Protein AF-A0A3D2CFR5-F1 (afdb_monomer)

Radius of gyration: 29.68 Å; Cα contacts (8 Å, |Δi|>4): 343; chains: 1; bounding box: 83×58×65 Å

Secondary structure (DSSP, 8-state):
--HHHHHHHTT----HHHHHHHHHHHHTT---------GGG-PPTTPPPPPP------S--EE-HHHHHTT-SS-EEEEEEEEE-TTT--EEESSS-B-PPP-SEEE---S-HHHHHHHHHHHHHTTSSS-EEEEEEEEEE-TTS---TT-PPPPPPHHHHHHTT---TTS--EEEEEEEEEE-TTT--S-EEEEE-S----EE--EEEP-GGGTTTSPBTTTBS-SS--------TTTT--PPPHHHHHHHHHHHHTTT----------PPP-------------------

Solvent-accessible surface area (backbone atoms only — not comparable to full-atom values): 18755 Å² total; per-residue (Å²): 135,54,72,70,55,50,39,50,74,76,67,52,90,70,54,70,70,44,46,57,55,50,47,56,43,52,75,71,67,58,85,86,85,88,84,84,85,61,91,85,68,75,78,57,93,90,62,82,75,83,84,86,84,86,85,82,91,69,96,72,56,60,48,76,54,44,68,58,32,66,81,45,95,50,79,44,82,45,79,46,79,47,75,47,46,54,78,41,22,35,65,48,61,76,82,49,54,76,50,86,59,92,52,69,20,22,42,85,75,80,79,56,69,68,58,51,55,55,44,48,51,51,56,49,50,73,74,54,88,68,37,38,30,32,76,47,32,25,40,62,45,41,85,91,64,75,68,68,83,72,68,68,74,86,74,81,51,70,68,59,34,46,74,75,72,42,82,52,82,87,64,60,48,29,15,40,22,33,36,42,34,42,34,36,52,84,46,41,79,61,56,50,37,52,43,68,66,60,39,70,61,78,48,63,69,41,74,38,79,59,48,60,81,40,28,84,79,34,28,37,62,99,72,44,63,56,94,76,42,50,75,70,85,77,78,60,94,52,76,87,57,73,62,66,50,74,63,60,44,49,56,50,37,58,64,38,49,80,69,76,51,85,80,73,96,70,72,72,81,91,73,84,87,81,85,82,89,83,84,88,86,88,82,90,83,89,81,91,77,90,79,133

Sequence (292 aa):
LGLLDWLADEGYDVPVNTANVLQQYIDAGNYFLAARVYPDAELADGDSLSPLQFSYDSDVFGLPIRLGTTSSVGEQDLIVYVVNSNEEGAVGISNYPELEVESECMWDGEGEFGEFYAGQFANAYGREAGAIWTTEYTWKNEPQAIKCDPCTGPPPDTQQLTNVGYDDGNTGFFHVTRLHLRYTPEEAVQDLVFYHSRQAPQRQQRYIEYKPELEDRYPLCGLGWSAEPATCDYDDPYEDTECLTRDDWLDRCDAEAEAAASCGGGCASAQRRSAPIWLGLGLLFLGLRRRR

Nearest PDB structures (foldseek):
  6liu-assembly3_F  TM=1.935E-01  e=5.540E+00  Papaver somniferum

Structure (mmCIF, N/CA/C/O backbone):
data_AF-A0A3D2CFR5-F1
#
_entry.id   AF-A0A3D2CFR5-F1
#
loop_
_atom_site.group_PDB
_atom_site.id
_atom_site.type_symbol
_atom_site.label_atom_id
_atom_site.label_alt_id
_atom_site.label_comp_id
_atom_site.label_asym_id
_atom_site.label_entity_id
_atom_site.label_seq_id
_atom_site.pdbx_PDB_ins_code
_atom_site.Cartn_x
_atom_site.Cartn_y
_atom_site.Cartn_z
_atom_site.occupancy
_atom_site.B_iso_or_equiv
_atom_site.auth_seq_id
_atom_site.auth_comp_id
_atom_site.auth_asym_id
_atom_site.auth_atom_id
_atom_site.pdbx_PDB_model_num
ATOM 1 N N . LEU A 1 1 ? -24.566 -0.219 29.743 1.00 58.75 1 LEU A N 1
ATOM 2 C CA . LEU A 1 1 ? -24.923 0.101 28.351 1.00 58.75 1 LEU A CA 1
ATOM 3 C C . LEU A 1 1 ? -23.795 -0.445 27.501 1.00 58.75 1 LEU A C 1
ATOM 5 O O . LEU A 1 1 ? -22.671 0.022 27.666 1.00 58.75 1 LEU A O 1
ATOM 9 N N . GLY A 1 2 ? -24.051 -1.530 26.771 1.00 88.19 2 GLY A N 1
ATOM 10 C CA . GLY A 1 2 ? -23.082 -2.098 25.832 1.00 88.19 2 GLY A CA 1
ATOM 11 C C . GLY A 1 2 ? -23.108 -1.351 24.496 1.00 88.19 2 GLY A C 1
ATOM 12 O O . GLY A 1 2 ? -24.053 -0.614 24.224 1.00 88.19 2 GLY A O 1
ATOM 13 N N . LEU A 1 3 ? -22.089 -1.548 23.653 1.00 90.25 3 LEU A N 1
ATOM 14 C CA . LEU A 1 3 ? -22.029 -0.938 22.317 1.00 90.25 3 LEU A CA 1
ATOM 15 C C . LEU A 1 3 ? -23.250 -1.301 21.456 1.00 90.25 3 LEU A C 1
ATOM 17 O O . LEU A 1 3 ? -23.792 -0.434 20.787 1.00 90.25 3 LEU A O 1
ATOM 21 N N . LEU A 1 4 ? -23.698 -2.560 21.499 1.00 90.44 4 LEU A N 1
ATOM 22 C CA . LEU A 1 4 ? -24.865 -3.020 20.737 1.00 90.44 4 LEU A CA 1
ATOM 23 C C . LEU A 1 4 ? -26.165 -2.332 21.177 1.00 90.44 4 LEU A C 1
ATOM 25 O O . LEU A 1 4 ? -26.967 -1.967 20.321 1.00 90.44 4 LEU A O 1
ATOM 29 N N . ASP A 1 5 ? -26.345 -2.104 22.483 1.00 91.75 5 ASP A N 1
ATOM 30 C CA . ASP A 1 5 ? -27.496 -1.349 22.998 1.00 91.75 5 ASP A CA 1
ATOM 31 C C . ASP A 1 5 ? -27.454 0.093 22.480 1.00 91.75 5 ASP A C 1
ATOM 33 O O . ASP A 1 5 ? -28.449 0.606 21.981 1.00 91.75 5 ASP A O 1
ATOM 37 N N . TRP A 1 6 ? -26.276 0.727 22.542 1.00 93.25 6 TRP A N 1
ATOM 38 C CA . TRP A 1 6 ? -26.087 2.092 22.054 1.00 93.25 6 TRP A CA 1
ATOM 39 C C . TRP A 1 6 ? -26.337 2.207 20.544 1.00 93.25 6 TRP A C 1
ATOM 41 O O . TRP A 1 6 ? -27.015 3.130 20.109 1.00 93.25 6 TRP A O 1
ATOM 51 N N . LEU A 1 7 ? -25.852 1.254 19.740 1.00 91.56 7 LEU A N 1
ATOM 52 C CA . LEU A 1 7 ? -26.111 1.224 18.298 1.00 91.56 7 LEU A CA 1
ATOM 53 C C . LEU A 1 7 ? -27.613 1.118 17.997 1.00 91.56 7 LEU A C 1
ATOM 55 O O . LEU A 1 7 ? -28.109 1.825 17.121 1.00 91.56 7 LEU A O 1
ATOM 59 N N . ALA A 1 8 ? -28.342 0.284 18.744 1.00 90.69 8 ALA A N 1
ATOM 60 C CA . ALA A 1 8 ? -29.790 0.164 18.604 1.00 90.69 8 ALA A CA 1
ATOM 61 C C . ALA A 1 8 ? -30.519 1.458 19.011 1.00 90.69 8 ALA A C 1
ATOM 63 O O . ALA A 1 8 ? -31.413 1.904 18.289 1.00 90.69 8 ALA A O 1
ATOM 64 N N . ASP A 1 9 ? -30.111 2.088 20.117 1.00 92.69 9 ASP A N 1
ATOM 65 C CA . ASP A 1 9 ? -30.675 3.357 20.598 1.00 92.69 9 ASP A CA 1
ATOM 66 C C . ASP A 1 9 ? -30.450 4.511 19.599 1.00 92.69 9 ASP A C 1
ATOM 68 O O . ASP A 1 9 ? -31.325 5.359 19.418 1.00 92.69 9 ASP A O 1
ATOM 72 N N . GLU A 1 10 ? -29.312 4.522 18.897 1.00 91.12 10 GLU A N 1
ATOM 73 C CA . GLU A 1 10 ? -28.984 5.500 17.844 1.00 91.12 10 GLU A CA 1
ATOM 74 C C . GLU A 1 10 ? -29.628 5.183 16.476 1.00 91.12 10 GLU A C 1
ATOM 76 O O . GLU A 1 10 ? -29.522 5.969 15.523 1.00 91.12 10 GLU A O 1
ATOM 81 N N . GLY A 1 11 ? -30.336 4.053 16.379 1.00 88.75 11 GLY A N 1
ATOM 82 C CA . GLY A 1 11 ? -31.082 3.631 15.196 1.00 88.75 11 GLY A CA 1
ATOM 83 C C . GLY A 1 11 ? -30.234 2.981 14.102 1.00 88.75 11 GLY A C 1
ATOM 84 O O . GLY A 1 11 ? -30.641 3.003 12.940 1.00 88.75 11 GLY A O 1
ATOM 85 N N . TYR A 1 12 ? -29.067 2.427 14.441 1.00 88.25 12 TYR A N 1
ATOM 86 C CA . TYR A 1 12 ? -28.286 1.614 13.509 1.00 88.25 12 TYR A CA 1
ATOM 87 C C . TYR A 1 12 ? -28.917 0.229 13.347 1.00 88.25 12 TYR A C 1
ATOM 89 O O . TYR A 1 12 ? -29.275 -0.424 14.328 1.00 88.25 12 TYR A O 1
ATOM 97 N N . ASP A 1 13 ? -29.006 -0.236 12.101 1.00 85.19 13 ASP A N 1
ATOM 98 C CA . ASP A 1 13 ? -29.366 -1.620 11.808 1.00 85.19 13 ASP A CA 1
ATOM 99 C C . ASP A 1 13 ? -28.117 -2.501 11.909 1.00 85.19 13 ASP A C 1
ATOM 101 O O . ASP A 1 13 ? -27.146 -2.313 11.174 1.00 85.19 13 ASP A O 1
ATOM 105 N N . VAL A 1 14 ? -28.126 -3.439 12.855 1.00 87.69 14 VAL A N 1
ATOM 106 C CA . VAL A 1 14 ? -27.011 -4.357 13.109 1.00 87.69 14 VAL A CA 1
ATOM 107 C C . VAL A 1 14 ? -27.538 -5.787 12.999 1.00 87.69 14 VAL A C 1
ATOM 109 O O . VAL A 1 14 ? -28.063 -6.330 13.978 1.00 87.69 14 VAL A O 1
ATOM 112 N N . PRO A 1 15 ? -27.409 -6.427 11.823 1.00 88.56 15 PRO A N 1
ATOM 113 C CA . PRO A 1 15 ? -27.811 -7.814 11.636 1.00 88.56 15 PRO A CA 1
ATOM 114 C C . PRO A 1 15 ? -27.139 -8.746 12.649 1.00 88.56 15 PRO A C 1
ATOM 116 O O . PRO A 1 15 ? -26.011 -8.511 13.083 1.00 88.56 15 PRO A O 1
ATOM 119 N N . VAL A 1 16 ? -27.792 -9.865 12.980 1.00 88.12 16 VAL A N 1
ATOM 120 C CA . VAL A 1 16 ? -27.288 -10.831 13.980 1.00 88.12 16 VAL A CA 1
ATOM 121 C C . VAL A 1 16 ? -25.862 -11.303 13.669 1.00 88.12 16 VAL A C 1
ATOM 123 O O . VAL A 1 16 ? -25.041 -11.424 14.576 1.00 88.12 16 VAL A O 1
ATOM 126 N N . ASN A 1 17 ? -25.540 -11.530 12.392 1.00 84.94 17 ASN A N 1
ATOM 127 C CA . ASN A 1 17 ? -24.189 -11.921 11.984 1.00 84.94 17 ASN A CA 1
ATOM 128 C C . ASN A 1 17 ? -23.158 -10.822 12.289 1.00 84.94 17 ASN A C 1
ATOM 130 O O . ASN A 1 17 ? -22.106 -11.123 12.851 1.00 84.94 17 ASN A O 1
ATOM 134 N N . THR A 1 18 ? -23.482 -9.559 12.002 1.00 89.00 18 THR A N 1
ATOM 135 C CA . THR A 1 18 ? -22.647 -8.401 12.344 1.00 89.00 18 THR A CA 1
ATOM 136 C C . THR A 1 18 ? -22.482 -8.266 13.852 1.00 89.00 18 THR A C 1
ATOM 138 O O . THR A 1 18 ? -21.363 -8.087 14.322 1.00 89.00 18 THR A O 1
ATOM 141 N N . ALA A 1 19 ? -23.559 -8.431 14.627 1.00 90.56 19 ALA A N 1
ATOM 142 C CA . ALA A 1 19 ? -23.504 -8.373 16.086 1.00 90.56 19 ALA A CA 1
ATOM 143 C C . ALA A 1 19 ? -22.571 -9.447 16.675 1.00 90.56 19 ALA A C 1
ATOM 145 O O . ALA A 1 19 ? -21.786 -9.150 17.573 1.00 90.56 19 ALA A O 1
ATOM 146 N N . ASN A 1 20 ? -22.595 -10.670 16.133 1.00 89.50 20 ASN A N 1
ATOM 147 C CA . ASN A 1 20 ? -21.710 -11.757 16.564 1.00 89.50 20 ASN A CA 1
ATOM 148 C C . ASN A 1 20 ? -20.232 -11.463 16.273 1.00 89.50 20 ASN A C 1
ATOM 150 O O . ASN A 1 20 ? -19.373 -11.762 17.101 1.00 89.50 20 ASN A O 1
ATOM 154 N N . VAL A 1 21 ? -19.929 -10.899 15.099 1.00 89.88 21 VAL A N 1
ATOM 155 C CA . VAL A 1 21 ? -18.563 -10.487 14.745 1.00 89.88 21 VAL A CA 1
ATOM 156 C C . VAL A 1 21 ? -18.124 -9.328 15.637 1.00 89.88 21 VAL A C 1
ATOM 158 O O . VAL A 1 21 ? -17.063 -9.403 16.248 1.00 89.88 21 VAL A O 1
ATOM 161 N N . LEU A 1 22 ? -18.966 -8.304 15.800 1.00 91.56 22 LEU A N 1
ATOM 162 C CA . LEU A 1 22 ? -18.694 -7.142 16.645 1.00 91.56 22 LEU A CA 1
ATOM 163 C C . LEU A 1 22 ? -18.425 -7.540 18.102 1.00 91.56 22 LEU A C 1
ATOM 165 O O . LEU A 1 22 ? -17.492 -7.022 18.713 1.00 91.56 22 LEU A O 1
ATOM 169 N N . GLN A 1 23 ? -19.184 -8.500 18.642 1.00 91.12 23 GLN A N 1
ATOM 170 C CA . GLN A 1 23 ? -18.986 -8.999 20.002 1.00 91.12 23 GLN A CA 1
ATOM 171 C C . GLN A 1 23 ? -17.581 -9.582 20.208 1.00 91.12 23 GLN A C 1
ATOM 173 O O . GLN A 1 23 ? -16.988 -9.341 21.253 1.00 91.12 23 GLN A O 1
ATOM 178 N N . GLN A 1 24 ? -16.997 -10.255 19.207 1.00 91.31 24 GLN A N 1
ATOM 179 C CA . GLN A 1 24 ? -15.620 -10.769 19.298 1.00 91.31 24 GLN A CA 1
ATOM 180 C C . GLN A 1 24 ? -14.602 -9.635 19.483 1.00 91.31 24 GLN A C 1
ATOM 182 O O . GLN A 1 24 ? -13.671 -9.764 20.275 1.00 91.31 24 GLN A O 1
ATOM 187 N N . TYR A 1 25 ? -14.793 -8.508 18.791 1.00 92.25 25 TYR A N 1
ATOM 188 C CA . TYR A 1 25 ? -13.930 -7.335 18.940 1.00 92.25 25 TYR A CA 1
ATOM 189 C C . TYR A 1 25 ? -14.132 -6.636 20.287 1.00 92.25 25 TYR A C 1
ATOM 191 O O . TYR A 1 25 ? -13.147 -6.214 20.896 1.00 92.25 25 TYR A O 1
ATOM 199 N N . ILE A 1 26 ? -15.378 -6.544 20.770 1.00 92.12 26 ILE A N 1
ATOM 200 C CA . ILE A 1 26 ? -15.697 -6.008 22.104 1.00 92.12 26 ILE A CA 1
ATOM 201 C C . ILE A 1 26 ? -15.015 -6.853 23.186 1.00 92.12 26 ILE A C 1
ATOM 203 O O . ILE A 1 26 ? -14.356 -6.302 24.066 1.00 92.12 26 ILE A O 1
ATOM 207 N N . ASP A 1 27 ? -15.122 -8.180 23.099 1.00 92.12 27 ASP A N 1
ATOM 208 C CA . ASP A 1 27 ? -14.519 -9.113 24.058 1.00 92.12 27 ASP A CA 1
ATOM 209 C C . ASP A 1 27 ? -12.984 -9.058 24.026 1.00 92.12 27 ASP A C 1
ATOM 211 O O . ASP A 1 27 ? -12.330 -9.225 25.056 1.00 92.12 27 ASP A O 1
ATOM 215 N N . ALA A 1 28 ? -12.405 -8.766 22.857 1.00 89.75 28 ALA A N 1
ATOM 216 C CA . ALA A 1 28 ? -10.978 -8.506 22.686 1.00 89.75 28 ALA A CA 1
ATOM 217 C C . ALA A 1 28 ? -10.537 -7.105 23.166 1.00 89.75 28 ALA A C 1
ATOM 219 O O . ALA A 1 28 ? -9.352 -6.786 23.099 1.00 89.75 28 ALA A O 1
ATOM 220 N N . GLY A 1 29 ? -11.460 -6.274 23.667 1.00 88.94 29 GLY A N 1
ATOM 221 C CA . GLY A 1 29 ? -11.162 -4.958 24.237 1.00 88.94 29 GLY A CA 1
ATOM 222 C C . GLY A 1 29 ? -10.941 -3.849 23.208 1.00 88.94 29 GLY A C 1
ATOM 223 O O . GLY A 1 29 ? -10.311 -2.844 23.533 1.00 88.94 29 GLY A O 1
ATOM 224 N N . ASN A 1 30 ? -11.434 -4.013 21.977 1.00 89.25 30 ASN A N 1
ATOM 225 C CA . ASN A 1 30 ? -11.311 -2.987 20.943 1.00 89.25 30 ASN A CA 1
ATOM 226 C C . ASN A 1 30 ? -12.182 -1.762 21.249 1.00 89.25 30 ASN A C 1
ATOM 228 O O . ASN A 1 30 ? -13.251 -1.856 21.859 1.00 89.25 30 ASN A O 1
ATOM 232 N N . TYR A 1 31 ? -11.729 -0.613 20.755 1.00 87.75 31 TYR A N 1
ATOM 233 C CA . TYR A 1 31 ? -12.473 0.640 20.779 1.00 87.75 31 TYR A CA 1
ATOM 234 C C . TYR A 1 31 ? -13.142 0.877 19.427 1.00 87.75 31 TYR A C 1
ATOM 236 O O . TYR A 1 31 ? -12.631 0.463 18.388 1.00 87.75 31 TYR A O 1
ATOM 244 N N . PHE A 1 32 ? -14.283 1.562 19.442 1.00 88.44 32 PHE A N 1
ATOM 245 C CA . PHE A 1 32 ? -15.094 1.782 18.251 1.00 88.44 32 PHE A CA 1
ATOM 246 C C . PHE A 1 32 ? -15.374 3.266 18.062 1.00 88.44 32 PHE A C 1
ATOM 248 O O . PHE A 1 32 ? -15.697 3.977 19.015 1.00 88.44 32 PHE A O 1
ATOM 255 N N . LEU A 1 33 ? -15.287 3.704 16.810 1.00 87.75 33 LEU A N 1
ATOM 256 C CA . LEU A 1 33 ? -15.738 5.006 16.349 1.00 87.75 33 LEU A CA 1
ATOM 257 C C . LEU A 1 33 ? -16.893 4.775 15.375 1.00 87.75 33 LEU A C 1
ATOM 259 O O . LEU A 1 33 ? -16.736 4.055 14.392 1.00 87.75 33 LEU A O 1
ATOM 263 N N . ALA A 1 34 ? -18.042 5.389 15.641 1.00 86.56 34 ALA A N 1
ATOM 264 C CA . ALA A 1 34 ? -19.177 5.373 14.729 1.00 86.56 34 ALA A CA 1
ATOM 265 C C . ALA A 1 34 ? -19.266 6.718 14.003 1.00 86.56 34 ALA A C 1
ATOM 267 O O . ALA A 1 34 ? -19.357 7.770 14.638 1.00 86.56 34 ALA A O 1
ATOM 268 N N . ALA A 1 35 ? -19.251 6.675 12.672 1.00 85.19 35 ALA A N 1
ATOM 269 C CA . ALA A 1 35 ? -19.493 7.824 11.811 1.00 85.19 35 ALA A CA 1
ATOM 270 C C . ALA A 1 35 ? -20.845 7.646 11.109 1.00 85.19 35 ALA A C 1
ATOM 272 O O . ALA A 1 35 ? -21.135 6.576 10.576 1.00 85.19 35 ALA A O 1
ATOM 273 N N . ARG A 1 36 ? -21.674 8.696 11.110 1.00 84.06 36 ARG A N 1
ATOM 274 C CA . ARG A 1 36 ? -23.001 8.689 10.486 1.00 84.06 36 ARG A CA 1
ATOM 275 C C . ARG A 1 36 ? -22.999 9.556 9.238 1.00 84.06 36 ARG A C 1
ATOM 277 O O . ARG A 1 36 ? -22.647 10.731 9.305 1.00 84.06 36 ARG A O 1
ATOM 284 N N . VAL A 1 37 ? -23.462 8.986 8.133 1.00 82.31 37 VAL A N 1
ATOM 285 C CA . VAL A 1 37 ? -23.812 9.741 6.929 1.00 82.31 37 VAL A CA 1
ATOM 286 C C . VAL A 1 37 ? -25.256 10.208 7.071 1.00 82.31 37 VAL A C 1
ATOM 288 O O . VAL A 1 37 ? -26.151 9.406 7.350 1.00 82.31 37 VAL A O 1
ATOM 291 N N . TYR A 1 38 ? -25.485 11.511 6.935 1.00 82.94 38 TYR A N 1
ATOM 292 C CA . TYR A 1 38 ? -26.830 12.062 7.032 1.00 82.94 38 TYR A CA 1
ATOM 293 C C . TYR A 1 38 ? -27.573 11.937 5.689 1.00 82.94 38 TYR A C 1
ATOM 295 O O . TYR A 1 38 ? -26.949 12.080 4.638 1.00 82.94 38 TYR A O 1
ATOM 303 N N . PRO A 1 39 ? -28.896 11.672 5.687 1.00 79.31 39 PRO A N 1
ATOM 304 C CA . PRO A 1 39 ? -29.668 11.493 4.450 1.00 79.31 39 PRO A CA 1
ATOM 305 C C . PRO A 1 39 ? -29.705 12.715 3.520 1.00 79.31 39 PRO A C 1
ATOM 307 O O . PRO A 1 39 ? -30.008 12.578 2.341 1.00 79.31 39 PRO A O 1
ATOM 310 N N . ASP A 1 40 ? -29.432 13.906 4.045 1.00 87.56 40 ASP A N 1
ATOM 311 C CA . ASP A 1 40 ? -29.355 15.172 3.312 1.00 87.56 40 ASP A CA 1
ATOM 312 C C . ASP A 1 40 ? -27.977 15.425 2.678 1.00 87.56 40 ASP A C 1
ATOM 314 O O . ASP A 1 40 ? -27.772 16.471 2.072 1.00 87.56 40 ASP A O 1
ATOM 318 N N . ALA A 1 41 ? -27.044 14.469 2.768 1.00 81.88 41 ALA A N 1
ATOM 319 C CA . ALA A 1 41 ? -25.735 14.546 2.119 1.00 81.88 41 ALA A CA 1
ATOM 320 C C . ALA A 1 41 ? -25.783 14.400 0.581 1.00 81.88 41 ALA A C 1
ATOM 322 O O . ALA A 1 41 ? -24.735 14.474 -0.049 1.00 81.88 41 ALA A O 1
ATOM 323 N N . GLU A 1 42 ? -26.971 14.184 -0.008 1.00 84.56 42 GLU A N 1
ATOM 324 C CA . GLU A 1 42 ? -27.219 14.081 -1.462 1.00 84.56 42 GLU A CA 1
ATOM 325 C C . GLU A 1 42 ? -26.263 13.130 -2.212 1.00 84.56 42 GLU A C 1
ATOM 327 O O . GLU A 1 42 ? -25.955 13.350 -3.379 1.00 84.56 42 GLU A O 1
ATOM 332 N N . LEU A 1 43 ? -25.816 12.054 -1.554 1.00 83.75 43 LEU A N 1
ATOM 333 C CA . LEU A 1 43 ? -24.895 11.082 -2.146 1.00 83.75 43 LEU A CA 1
ATOM 334 C C . LEU A 1 43 ? -25.603 10.198 -3.181 1.00 83.75 43 LEU A C 1
ATOM 336 O O . LEU A 1 43 ? -26.629 9.573 -2.891 1.00 83.75 43 LEU A O 1
ATOM 340 N N . ALA A 1 44 ? -25.019 10.115 -4.368 1.00 82.94 44 ALA A N 1
ATOM 341 C CA . ALA A 1 44 ? -25.355 9.176 -5.423 1.00 82.94 44 ALA A CA 1
ATOM 342 C C . ALA A 1 44 ? -24.417 7.958 -5.412 1.00 82.94 44 ALA A C 1
ATOM 344 O O . ALA A 1 44 ? -23.376 7.931 -4.756 1.00 82.94 44 ALA A O 1
ATOM 345 N N . ASP A 1 45 ? -24.803 6.926 -6.159 1.00 79.31 45 ASP A N 1
ATOM 346 C CA . ASP A 1 45 ? -23.945 5.763 -6.366 1.00 79.31 45 ASP A CA 1
ATOM 347 C C . ASP A 1 45 ? -22.670 6.170 -7.122 1.00 79.31 45 ASP A C 1
ATOM 349 O O . ASP A 1 45 ? -22.738 6.865 -8.139 1.00 79.31 45 ASP A O 1
ATOM 353 N N . GLY A 1 46 ? -21.514 5.758 -6.603 1.00 79.56 46 GLY A N 1
ATOM 354 C CA . GLY A 1 46 ? -20.197 6.178 -7.092 1.00 79.56 46 GLY A CA 1
ATOM 355 C C . GLY A 1 46 ? -19.643 7.470 -6.478 1.00 79.56 46 GLY A C 1
ATOM 356 O O . GLY A 1 46 ? -18.498 7.817 -6.773 1.00 79.56 46 GLY A O 1
ATOM 357 N N . ASP A 1 47 ? -20.390 8.161 -5.610 1.00 84.19 47 ASP A N 1
ATOM 358 C CA . ASP A 1 47 ? -19.858 9.324 -4.898 1.00 84.19 47 ASP A CA 1
ATOM 359 C C . ASP A 1 47 ? -18.818 8.923 -3.844 1.00 84.19 47 ASP A C 1
ATOM 361 O O . ASP A 1 47 ? -18.964 7.948 -3.103 1.00 84.19 47 ASP A O 1
ATOM 365 N N . SER A 1 48 ? -17.765 9.732 -3.736 1.00 83.75 48 SER A N 1
ATOM 366 C CA . SER A 1 48 ? -16.729 9.567 -2.718 1.00 83.75 48 SER A CA 1
ATOM 367 C C . SER A 1 48 ? -17.150 10.191 -1.391 1.00 83.75 48 SER A C 1
ATOM 369 O O . SER A 1 48 ? -17.592 11.339 -1.335 1.00 83.75 48 SER A O 1
ATOM 371 N N . LEU A 1 49 ? -16.921 9.468 -0.296 1.00 84.94 49 LEU A N 1
ATOM 372 C CA . LEU A 1 49 ? -17.056 10.010 1.053 1.00 84.94 49 LEU A CA 1
ATOM 373 C C . LEU A 1 49 ? -15.818 10.819 1.450 1.00 84.94 49 LEU A C 1
ATOM 375 O O . LEU A 1 49 ? -14.696 10.531 1.026 1.00 84.94 49 LEU A O 1
ATOM 379 N N . SER A 1 50 ? -16.018 11.803 2.328 1.00 84.25 50 SER A N 1
ATOM 380 C CA . SER A 1 50 ? -14.908 12.488 2.990 1.00 84.25 50 SER A CA 1
ATOM 381 C C . SER A 1 50 ? -14.026 11.471 3.728 1.00 84.25 50 SER A C 1
ATOM 383 O O . SER A 1 50 ? -14.560 10.668 4.500 1.00 84.25 50 SER A O 1
ATOM 385 N N . PRO A 1 51 ? -12.693 11.509 3.551 1.00 85.56 51 PRO A N 1
ATOM 386 C CA . PRO A 1 51 ? -11.789 10.626 4.274 1.00 85.56 51 PRO A CA 1
ATOM 387 C C . PRO A 1 51 ? -11.923 10.804 5.788 1.00 85.56 51 PRO A C 1
ATOM 389 O O . PRO A 1 51 ? -11.920 11.926 6.297 1.00 85.56 51 PRO A O 1
ATOM 392 N N . LEU A 1 52 ? -12.018 9.691 6.513 1.00 88.19 52 LEU A N 1
ATOM 393 C CA . LEU A 1 52 ? -11.960 9.691 7.970 1.00 88.19 52 LEU A CA 1
ATOM 394 C C . LEU A 1 52 ? -10.500 9.601 8.408 1.00 88.19 52 LEU A C 1
ATOM 396 O O . LEU A 1 52 ? -9.780 8.696 7.993 1.00 88.19 52 LEU A O 1
ATOM 400 N N . GLN A 1 53 ? -10.081 10.523 9.271 1.00 87.50 53 GLN A N 1
ATOM 401 C CA . GLN A 1 53 ? -8.741 10.539 9.844 1.00 87.50 53 GLN A CA 1
ATOM 402 C C . GLN A 1 53 ? -8.832 10.448 11.363 1.00 87.50 53 GLN A C 1
ATOM 404 O O . GLN A 1 53 ? -9.560 11.206 12.004 1.00 87.50 53 GLN A O 1
ATOM 409 N N . PHE A 1 54 ? -8.084 9.516 11.939 1.00 88.31 54 PHE A N 1
ATOM 410 C CA . PHE A 1 54 ? -7.992 9.312 13.378 1.00 88.31 54 PHE A CA 1
ATOM 411 C C . PHE A 1 54 ? -6.582 8.845 13.739 1.00 88.31 54 PHE A C 1
ATOM 413 O O . PHE A 1 54 ? -5.890 8.240 12.924 1.00 88.31 54 PHE A O 1
ATOM 420 N N . SER A 1 55 ? -6.161 9.140 14.966 1.00 88.31 55 SER A N 1
ATOM 421 C CA . SER A 1 55 ? -4.893 8.694 15.536 1.00 88.31 55 SER A CA 1
ATOM 422 C C . SER A 1 55 ? -5.144 8.007 16.872 1.00 88.31 55 SER A C 1
ATOM 424 O O . SER A 1 55 ? -6.058 8.372 17.616 1.00 88.31 55 SER A O 1
ATOM 426 N N . TYR A 1 56 ? -4.360 6.974 17.152 1.00 87.56 56 TYR A N 1
ATOM 427 C CA . TYR A 1 56 ? -4.440 6.195 18.379 1.00 87.56 56 TYR A CA 1
ATOM 428 C C . TYR A 1 56 ? -3.102 5.502 18.631 1.00 87.56 56 TYR A C 1
ATOM 430 O O . TYR A 1 56 ? -2.369 5.203 17.689 1.00 87.56 56 TYR A O 1
ATOM 438 N N . ASP A 1 57 ? -2.813 5.227 19.899 1.00 87.69 57 ASP A N 1
ATOM 439 C CA . ASP A 1 57 ? -1.645 4.450 20.302 1.00 87.69 57 ASP A CA 1
ATOM 440 C C . ASP A 1 57 ? -2.031 2.968 20.392 1.00 87.69 57 ASP A C 1
ATOM 442 O O . ASP A 1 57 ? -3.018 2.614 21.044 1.00 87.69 57 ASP A O 1
ATOM 446 N N . SER A 1 58 ? -1.274 2.093 19.728 1.00 87.69 58 SER A N 1
ATOM 447 C CA . SER A 1 58 ? -1.520 0.649 19.708 1.00 87.69 58 SER A CA 1
ATOM 448 C C . SER A 1 58 ? -0.223 -0.129 19.512 1.00 87.69 58 SER A C 1
ATOM 450 O O . SER A 1 58 ? 0.578 0.202 18.642 1.00 87.69 58 SER A O 1
ATOM 452 N N . ASP A 1 59 ? -0.062 -1.213 20.272 1.00 87.00 59 ASP A N 1
ATOM 453 C CA . ASP A 1 59 ? 0.999 -2.205 20.048 1.00 87.00 59 ASP A CA 1
ATOM 454 C C . ASP A 1 59 ? 0.654 -3.173 18.895 1.00 87.00 59 ASP A C 1
ATOM 456 O O . ASP A 1 59 ? 1.506 -3.925 18.418 1.00 87.00 59 ASP A O 1
ATOM 460 N N . VAL A 1 60 ? -0.608 -3.182 18.449 1.00 87.88 60 VAL A N 1
ATOM 461 C CA . VAL A 1 60 ? -1.085 -3.980 17.315 1.00 87.88 60 VAL A CA 1
ATOM 462 C C . VAL A 1 60 ? -0.917 -3.176 16.033 1.00 87.88 60 VAL A C 1
ATOM 464 O O . VAL A 1 60 ? -1.559 -2.139 15.863 1.00 87.88 60 VAL A O 1
ATOM 467 N N . PHE A 1 61 ? -0.106 -3.698 15.115 1.00 92.94 61 PHE A N 1
ATOM 468 C CA . PHE A 1 61 ? 0.058 -3.153 13.772 1.00 92.94 61 PHE A CA 1
ATOM 469 C C . PHE A 1 61 ? -0.753 -3.990 12.774 1.00 92.94 61 PHE A C 1
ATOM 471 O O . PHE A 1 61 ? -0.288 -5.006 12.259 1.00 92.94 61 PHE A O 1
ATOM 478 N N . GLY A 1 62 ? -2.009 -3.603 12.551 1.00 93.38 62 GLY A N 1
ATOM 479 C CA . GLY A 1 62 ? -2.953 -4.384 11.753 1.00 93.38 62 GLY A CA 1
ATOM 480 C C . GLY A 1 62 ? -4.205 -3.607 11.362 1.00 93.38 62 GLY A C 1
ATOM 481 O O . GLY A 1 62 ? -4.388 -2.464 11.778 1.00 93.38 62 GLY A O 1
ATOM 482 N N . LEU A 1 63 ? -5.069 -4.232 10.559 1.00 92.88 63 LEU A N 1
ATOM 483 C CA . LEU A 1 63 ? -6.321 -3.630 10.095 1.00 92.88 63 LEU A CA 1
ATOM 484 C C . LEU A 1 63 ? -7.499 -4.613 10.235 1.00 92.88 63 LEU A C 1
ATOM 486 O O . LEU A 1 63 ? -7.420 -5.722 9.692 1.00 92.88 63 LEU A O 1
ATOM 490 N N . PRO A 1 64 ? -8.599 -4.219 10.912 1.00 90.81 64 PRO A N 1
ATOM 491 C CA . PRO A 1 64 ? -9.724 -5.103 11.195 1.00 90.81 64 PRO A CA 1
ATOM 492 C C . PRO A 1 64 ? -10.682 -5.254 9.999 1.00 90.81 64 PRO A C 1
ATOM 494 O O . PRO A 1 64 ? -11.775 -4.687 9.975 1.00 90.81 64 PRO A O 1
ATOM 497 N N . ILE A 1 65 ? -10.270 -6.003 8.975 1.00 92.00 65 ILE A N 1
ATOM 498 C CA . ILE A 1 65 ? -11.036 -6.157 7.728 1.00 92.00 65 ILE A CA 1
ATOM 499 C C . ILE A 1 65 ? -12.295 -7.021 7.877 1.00 92.00 65 ILE A C 1
ATOM 501 O O . ILE A 1 65 ? -13.256 -6.819 7.133 1.00 92.00 65 ILE A O 1
ATOM 505 N N . ARG A 1 66 ? -12.350 -7.952 8.845 1.00 91.44 66 ARG A N 1
ATOM 506 C CA . ARG A 1 66 ? -13.496 -8.881 8.962 1.00 91.44 66 ARG A CA 1
ATOM 507 C C . ARG A 1 66 ? -14.785 -8.164 9.333 1.00 91.44 66 ARG A C 1
ATOM 509 O O . ARG A 1 66 ? -15.870 -8.616 8.988 1.00 91.44 66 ARG A O 1
ATOM 516 N N . LEU A 1 67 ? -14.691 -7.056 10.065 1.00 87.88 67 LEU A N 1
ATOM 517 C CA . LEU A 1 67 ? -15.879 -6.286 10.410 1.00 87.88 67 LEU A CA 1
ATOM 518 C C . LEU A 1 67 ? -16.511 -5.669 9.152 1.00 87.88 67 LEU A C 1
ATOM 520 O O . LEU A 1 67 ? -17.733 -5.684 9.009 1.00 87.88 67 LEU A O 1
ATOM 524 N N . GLY A 1 68 ? -15.679 -5.208 8.212 1.00 84.00 68 GLY A N 1
ATOM 525 C CA . GLY A 1 68 ? -16.121 -4.651 6.933 1.00 84.00 68 GLY A CA 1
ATOM 526 C C . GLY A 1 68 ? -16.843 -5.668 6.046 1.00 84.00 68 GLY A C 1
ATOM 527 O O . GLY A 1 68 ? -17.805 -5.315 5.366 1.00 84.00 68 GLY A O 1
ATOM 528 N N . THR A 1 69 ? -16.469 -6.951 6.113 1.00 87.75 69 THR A N 1
ATOM 529 C CA . THR A 1 69 ? -17.122 -7.997 5.305 1.00 87.75 69 THR A CA 1
ATOM 530 C C . THR A 1 69 ? -18.549 -8.307 5.727 1.00 87.75 69 THR A C 1
ATOM 532 O O . THR A 1 69 ? -19.303 -8.866 4.941 1.00 87.75 69 THR A O 1
ATOM 535 N N . THR A 1 70 ? -18.971 -7.888 6.921 1.00 85.69 70 THR A N 1
ATOM 536 C CA . THR A 1 70 ? -20.367 -8.052 7.350 1.00 85.69 70 THR A CA 1
ATOM 537 C C . THR A 1 70 ? -21.348 -7.180 6.559 1.00 85.69 70 THR A C 1
ATOM 539 O O . THR A 1 70 ? -22.543 -7.473 6.545 1.00 85.69 70 THR A O 1
ATOM 542 N N . SER A 1 71 ? -20.839 -6.146 5.881 1.00 79.31 71 SER A N 1
ATOM 543 C CA . SER A 1 71 ? -21.617 -5.190 5.086 1.00 79.31 71 SER A CA 1
ATOM 544 C C . SER A 1 71 ? -21.436 -5.361 3.574 1.00 79.31 71 SER A C 1
ATOM 546 O O . SER A 1 71 ? -22.083 -4.651 2.808 1.00 79.31 71 SER A O 1
ATOM 548 N N . SER A 1 72 ? -20.577 -6.285 3.129 1.00 78.31 72 SER A N 1
ATOM 549 C CA . SER A 1 72 ? -20.310 -6.548 1.711 1.00 78.31 72 SER A CA 1
ATOM 550 C C . SER A 1 72 ? -20.667 -7.985 1.350 1.00 78.31 72 SER A C 1
ATOM 552 O O . SER A 1 72 ? -20.407 -8.910 2.112 1.00 78.31 72 SER A O 1
ATOM 554 N N . VAL A 1 73 ? -21.252 -8.176 0.169 1.00 77.62 73 VAL A N 1
ATOM 555 C CA . VAL A 1 73 ? -21.651 -9.495 -0.356 1.00 77.62 73 VAL A CA 1
ATOM 556 C C . VAL A 1 73 ? -20.713 -10.019 -1.446 1.00 77.62 73 VAL A C 1
ATOM 558 O O . VAL A 1 73 ? -20.979 -11.076 -2.010 1.00 77.62 73 VAL A O 1
ATOM 561 N N . GLY A 1 74 ? -19.652 -9.282 -1.783 1.00 88.19 74 GLY A N 1
ATOM 562 C CA . GLY A 1 74 ? -18.785 -9.594 -2.918 1.00 88.19 74 GLY A CA 1
ATOM 563 C C . GLY A 1 74 ? -17.310 -9.311 -2.664 1.00 88.19 74 GLY A C 1
ATOM 564 O O . GLY A 1 74 ? -16.894 -9.014 -1.542 1.00 88.19 74 GLY A O 1
ATOM 565 N N . GLU A 1 75 ? -16.532 -9.419 -3.737 1.00 91.12 75 GLU A N 1
ATOM 566 C CA . GLU A 1 75 ? -15.102 -9.119 -3.752 1.00 91.12 75 GLU A CA 1
ATOM 567 C C . GLU A 1 75 ? -14.847 -7.657 -3.366 1.00 91.12 75 GLU A C 1
ATOM 569 O O . GLU A 1 75 ? -15.564 -6.747 -3.787 1.00 91.12 75 GLU A O 1
ATOM 574 N N . GLN A 1 76 ? -13.820 -7.437 -2.551 1.00 90.94 76 GLN A N 1
ATOM 575 C CA . GLN A 1 76 ? -13.396 -6.117 -2.103 1.00 90.94 76 GLN A CA 1
ATOM 576 C C . GLN A 1 76 ? -11.915 -5.918 -2.387 1.00 90.94 76 GLN A C 1
ATOM 578 O O . GLN A 1 76 ? -11.095 -6.760 -2.019 1.00 90.94 76 GLN A O 1
ATOM 583 N N . ASP A 1 77 ? -11.592 -4.770 -2.979 1.00 92.38 77 ASP A N 1
ATOM 584 C CA . ASP A 1 77 ? -10.227 -4.271 -3.103 1.00 92.38 77 ASP A CA 1
ATOM 585 C C . ASP A 1 77 ? -9.896 -3.341 -1.940 1.00 92.38 77 ASP A C 1
ATOM 587 O O . ASP A 1 77 ? -10.650 -2.424 -1.604 1.00 92.38 77 ASP A O 1
ATOM 591 N N . LEU A 1 78 ? -8.732 -3.559 -1.339 1.00 94.19 78 LEU A N 1
ATOM 592 C CA . LEU A 1 78 ? -8.174 -2.715 -0.298 1.00 94.19 78 LEU A CA 1
ATOM 593 C C . LEU A 1 78 ? -6.784 -2.245 -0.720 1.00 94.19 78 LEU A C 1
ATOM 595 O O . LEU A 1 78 ? -5.853 -3.045 -0.832 1.00 94.19 78 LEU A O 1
ATOM 599 N N . ILE A 1 79 ? -6.637 -0.928 -0.870 1.00 95.62 79 ILE A N 1
ATOM 600 C CA . ILE A 1 79 ? -5.340 -0.275 -1.048 1.00 95.62 79 ILE A CA 1
ATOM 601 C C . ILE A 1 79 ? -4.889 0.303 0.289 1.00 95.62 79 ILE A C 1
ATOM 603 O O . ILE A 1 79 ? -5.571 1.145 0.875 1.00 95.62 79 ILE A O 1
ATOM 607 N N . VAL A 1 80 ? -3.718 -0.122 0.758 1.00 96.56 80 VAL A N 1
ATOM 608 C CA . VAL A 1 80 ? -3.108 0.381 1.992 1.00 96.56 80 VAL A CA 1
ATOM 609 C C . VAL A 1 80 ? -1.840 1.139 1.641 1.00 96.56 80 VAL A C 1
ATOM 611 O O . VAL A 1 80 ? -0.896 0.565 1.103 1.00 96.56 80 VAL A O 1
ATOM 614 N N . TYR A 1 81 ? -1.803 2.423 1.986 1.00 95.75 81 TYR A N 1
ATOM 615 C CA . TYR A 1 81 ? -0.575 3.209 1.983 1.00 95.75 81 TYR A CA 1
ATOM 616 C C . TYR A 1 81 ? -0.017 3.244 3.397 1.00 95.75 81 TYR A C 1
ATOM 618 O O . TYR A 1 81 ? -0.700 3.656 4.331 1.00 95.75 81 TYR A O 1
ATOM 626 N N . VAL A 1 82 ? 1.232 2.827 3.544 1.00 96.19 82 VAL A N 1
ATOM 627 C CA . VAL A 1 82 ? 1.967 2.905 4.799 1.00 96.19 82 VAL A CA 1
ATOM 628 C C . VAL A 1 82 ? 3.116 3.875 4.616 1.00 96.19 82 VAL A C 1
ATOM 630 O O . VAL A 1 82 ? 3.920 3.717 3.696 1.00 96.19 82 VAL A O 1
ATOM 633 N N . VAL A 1 83 ? 3.184 4.865 5.500 1.00 95.44 83 VAL A N 1
ATOM 634 C CA . VAL A 1 83 ? 4.307 5.792 5.614 1.00 95.44 83 VAL A CA 1
ATOM 635 C C . VAL A 1 83 ? 4.944 5.582 6.979 1.00 95.44 83 VAL A C 1
ATOM 637 O O . VAL A 1 83 ? 4.255 5.628 7.997 1.00 95.44 83 VAL A O 1
ATOM 640 N N . ASN A 1 84 ? 6.241 5.304 6.995 1.00 95.31 84 ASN A N 1
ATOM 641 C CA . ASN A 1 84 ? 6.993 4.989 8.204 1.00 95.31 84 ASN A CA 1
ATOM 642 C C . ASN A 1 84 ? 8.466 5.414 8.067 1.00 95.31 84 ASN A C 1
ATOM 644 O O . ASN A 1 84 ? 8.856 6.046 7.085 1.00 95.31 84 ASN A O 1
ATOM 648 N N . SER A 1 85 ? 9.305 5.096 9.052 1.00 94.50 85 SER A N 1
ATOM 649 C CA . SER A 1 85 ? 10.729 5.442 8.992 1.00 94.50 85 SER A CA 1
ATOM 650 C C . SER A 1 85 ? 11.518 4.514 8.052 1.00 94.50 85 SER A C 1
ATOM 652 O O . SER A 1 85 ? 11.192 3.339 7.877 1.00 94.50 85 SER A O 1
ATOM 654 N N . ASN A 1 86 ? 12.640 4.997 7.502 1.00 93.25 86 ASN A N 1
ATOM 655 C CA . ASN A 1 86 ? 13.550 4.159 6.701 1.00 93.25 86 ASN A CA 1
ATOM 656 C C . ASN A 1 86 ? 14.149 2.982 7.496 1.00 93.25 86 ASN A C 1
ATOM 658 O O . ASN A 1 86 ? 14.520 1.968 6.907 1.00 93.25 86 ASN A O 1
ATOM 662 N N . GLU A 1 87 ? 14.252 3.104 8.823 1.00 94.75 87 GLU A N 1
ATOM 663 C CA . GLU A 1 87 ? 14.742 2.040 9.711 1.00 94.75 87 GLU A CA 1
ATOM 664 C C . GLU A 1 87 ? 13.726 0.905 9.892 1.00 94.75 87 GLU A C 1
ATOM 666 O O . GLU A 1 87 ? 14.091 -0.242 10.173 1.00 94.75 87 GLU A O 1
ATOM 671 N N . GLU A 1 88 ? 12.439 1.210 9.757 1.00 96.25 88 GLU A N 1
ATOM 672 C CA . GLU A 1 88 ? 11.366 0.220 9.726 1.00 96.25 88 GLU A CA 1
ATOM 673 C C . GLU A 1 88 ? 11.244 -0.410 8.334 1.00 96.25 88 GLU A C 1
ATOM 675 O O . GLU A 1 88 ? 11.031 -1.621 8.222 1.00 96.25 88 GLU A O 1
ATOM 680 N N . GLY A 1 89 ? 11.467 0.384 7.283 1.00 96.19 89 GLY A N 1
ATOM 681 C CA . GLY A 1 89 ? 11.521 -0.077 5.898 1.00 96.19 89 GLY A CA 1
ATOM 682 C C . GLY A 1 89 ? 10.158 -0.511 5.351 1.00 96.19 89 GLY A C 1
ATOM 683 O O . GLY A 1 89 ? 9.112 -0.093 5.846 1.00 96.19 89 GLY A O 1
ATOM 684 N N . ALA A 1 90 ? 10.167 -1.369 4.328 1.00 96.81 90 ALA A N 1
ATOM 685 C CA . ALA A 1 90 ? 8.960 -1.841 3.655 1.00 96.81 90 ALA A CA 1
ATOM 686 C C . ALA A 1 90 ? 8.036 -2.611 4.604 1.00 96.81 90 ALA A C 1
ATOM 688 O O . ALA A 1 90 ? 8.514 -3.328 5.489 1.00 96.81 90 ALA A O 1
ATOM 689 N N . VAL A 1 91 ? 6.727 -2.499 4.386 1.00 98.06 91 VAL A N 1
ATOM 690 C CA . VAL A 1 91 ? 5.700 -3.199 5.168 1.00 98.06 91 VAL A CA 1
ATOM 691 C C . VAL A 1 91 ? 5.065 -4.311 4.343 1.00 98.06 91 VAL A C 1
ATOM 693 O O . VAL A 1 91 ? 4.853 -4.143 3.151 1.00 98.06 91 VAL A O 1
ATOM 696 N N . GLY A 1 92 ? 4.769 -5.447 4.970 1.00 97.25 92 GLY A N 1
ATOM 697 C CA . GLY A 1 92 ? 4.044 -6.555 4.344 1.00 97.25 92 GLY A CA 1
ATOM 698 C C . GLY A 1 92 ? 2.946 -7.099 5.253 1.00 97.25 92 GLY A C 1
ATOM 699 O O . GLY A 1 92 ? 2.849 -6.706 6.418 1.00 97.25 92 GLY A O 1
ATOM 700 N N . ILE A 1 93 ? 2.128 -8.014 4.731 1.00 97.56 93 ILE A N 1
ATOM 701 C CA . ILE A 1 93 ? 1.083 -8.716 5.490 1.00 97.56 93 ILE A CA 1
ATOM 702 C C . ILE A 1 93 ? 1.577 -10.128 5.818 1.00 97.56 93 ILE A C 1
ATOM 704 O O . ILE A 1 93 ? 1.997 -10.879 4.945 1.00 97.56 93 ILE A O 1
ATOM 708 N N . SER A 1 94 ? 1.551 -10.491 7.099 1.00 96.19 94 SER A N 1
ATOM 709 C CA . SER A 1 94 ? 2.163 -11.735 7.593 1.00 96.19 94 SER A CA 1
ATOM 710 C C . SER A 1 94 ? 1.252 -12.960 7.515 1.00 96.19 94 SER A C 1
ATOM 712 O O . SER A 1 94 ? 1.733 -14.091 7.556 1.00 96.19 94 SER A O 1
ATOM 714 N N . ASN A 1 95 ? -0.060 -12.749 7.443 1.00 95.62 95 ASN A N 1
ATOM 715 C CA . ASN A 1 95 ? -1.066 -13.790 7.631 1.00 95.62 95 ASN A CA 1
ATOM 716 C C . ASN A 1 95 ? -1.972 -14.011 6.409 1.00 95.62 95 ASN A C 1
ATOM 718 O O . ASN A 1 95 ? -2.977 -14.711 6.509 1.00 95.62 95 ASN A O 1
ATOM 722 N N . TYR A 1 96 ? -1.582 -13.465 5.259 1.00 94.88 96 TYR A N 1
ATOM 723 C CA . TYR A 1 96 ? -2.173 -13.739 3.952 1.00 94.88 96 TYR A CA 1
ATOM 724 C C . TYR A 1 96 ? -1.052 -13.966 2.929 1.00 94.88 96 TYR A C 1
ATOM 726 O O . TYR A 1 96 ? 0.029 -13.387 3.086 1.00 94.88 96 TYR A O 1
ATOM 734 N N . PRO A 1 97 ? -1.264 -14.812 1.910 1.00 93.06 97 PRO A N 1
ATOM 735 C CA . PRO A 1 97 ? -0.272 -15.053 0.867 1.00 93.06 97 PRO A CA 1
ATOM 736 C C . PRO A 1 97 ? 0.023 -13.780 0.060 1.00 93.06 97 PRO A C 1
ATOM 738 O O . PRO A 1 97 ? -0.892 -13.114 -0.428 1.00 93.06 97 PRO A O 1
ATOM 741 N N . GLU A 1 98 ? 1.313 -13.461 -0.079 1.00 93.88 98 GLU A N 1
ATOM 742 C CA . GLU A 1 98 ? 1.789 -12.468 -1.046 1.00 93.88 98 GLU A CA 1
ATOM 743 C C . GLU A 1 98 ? 1.856 -13.118 -2.428 1.00 93.88 98 GLU A C 1
ATOM 745 O O . GLU A 1 98 ? 2.340 -14.245 -2.564 1.00 93.88 98 GLU A O 1
ATOM 750 N N . LEU A 1 99 ? 1.422 -12.396 -3.454 1.00 91.31 99 LEU A N 1
ATOM 751 C CA . LEU A 1 99 ? 1.537 -12.812 -4.838 1.00 91.31 99 LEU A CA 1
ATOM 752 C C . LEU A 1 99 ? 2.245 -11.747 -5.677 1.00 91.31 99 LEU A C 1
ATOM 754 O O . LEU A 1 99 ? 2.036 -10.540 -5.528 1.00 91.31 99 LEU A O 1
ATOM 758 N N . GLU A 1 100 ? 3.082 -12.215 -6.596 1.00 87.50 100 GLU A N 1
ATOM 759 C CA . GLU A 1 100 ? 3.734 -11.376 -7.590 1.00 87.50 100 GLU A CA 1
ATOM 760 C C . GLU A 1 100 ? 2.808 -11.165 -8.793 1.00 87.50 100 GLU A C 1
ATOM 762 O O . GLU A 1 100 ? 2.388 -12.111 -9.471 1.00 87.50 100 GLU A O 1
ATOM 767 N N . VAL A 1 101 ? 2.474 -9.902 -9.042 1.00 92.50 101 VAL A N 1
ATOM 768 C CA . VAL A 1 101 ? 1.789 -9.478 -10.264 1.00 92.50 101 VAL A CA 1
ATOM 769 C C . VAL A 1 101 ? 2.847 -9.255 -11.335 1.00 92.50 101 VAL A C 1
ATOM 771 O O . VAL A 1 101 ? 3.892 -8.661 -11.057 1.00 92.50 101 VAL A O 1
ATOM 774 N N . GLU A 1 102 ? 2.580 -9.747 -12.546 1.00 92.00 102 GLU A N 1
ATOM 775 C CA . GLU A 1 102 ? 3.456 -9.512 -13.691 1.00 92.00 102 GLU A CA 1
ATOM 776 C C . GLU A 1 102 ? 3.702 -8.009 -13.846 1.00 92.00 102 GLU A C 1
ATOM 778 O O . GLU A 1 102 ? 2.780 -7.202 -13.831 1.00 92.00 102 GLU A O 1
ATOM 783 N N . SER A 1 103 ? 4.967 -7.627 -13.936 1.00 92.56 103 SER A N 1
ATOM 784 C CA . SER A 1 103 ? 5.399 -6.245 -14.114 1.00 92.56 103 SER A CA 1
ATOM 785 C C . SER A 1 103 ? 6.719 -6.248 -14.878 1.00 92.56 103 SER A C 1
ATOM 787 O O . SER A 1 103 ? 7.240 -7.313 -15.205 1.00 92.56 103 SER A O 1
ATOM 789 N N . GLU A 1 104 ? 7.253 -5.068 -15.195 1.00 92.31 104 GLU A N 1
ATOM 790 C CA . GLU A 1 104 ? 8.442 -4.928 -16.046 1.00 92.31 104 GLU A CA 1
ATOM 791 C C . GLU A 1 104 ? 8.231 -5.521 -17.452 1.00 92.31 104 GLU A C 1
ATOM 793 O O . GLU A 1 104 ? 9.155 -6.029 -18.081 1.00 92.31 104 GLU A O 1
ATOM 798 N N . CYS A 1 105 ? 6.996 -5.437 -17.949 1.00 94.69 105 CYS A N 1
ATOM 799 C CA . CYS A 1 105 ? 6.580 -5.904 -19.266 1.00 94.69 105 CYS A CA 1
ATOM 800 C C . CYS A 1 105 ? 5.951 -4.765 -20.081 1.00 94.69 105 CYS A C 1
ATOM 802 O O . CYS A 1 105 ? 5.550 -3.727 -19.543 1.00 94.69 105 CYS A O 1
ATOM 804 N N . MET A 1 106 ? 5.884 -4.956 -21.394 1.00 95.50 106 MET A N 1
ATOM 805 C CA . MET A 1 106 ? 5.295 -4.021 -22.336 1.00 95.50 106 MET A CA 1
ATOM 806 C C . MET A 1 106 ? 3.786 -4.237 -22.471 1.00 95.50 106 MET A C 1
ATOM 808 O O . MET A 1 106 ? 3.339 -5.338 -22.794 1.00 95.50 106 MET A O 1
ATOM 812 N N . TRP A 1 107 ? 3.020 -3.170 -22.259 1.00 95.75 107 TRP A N 1
ATOM 813 C CA . TRP A 1 107 ? 1.609 -3.076 -22.620 1.00 95.75 107 TRP A CA 1
ATOM 814 C C . TRP A 1 107 ? 1.498 -2.712 -24.103 1.00 95.75 107 TRP A C 1
ATOM 816 O O . TRP A 1 107 ? 2.122 -1.751 -24.550 1.00 95.75 107 TRP A O 1
ATOM 826 N N . ASP A 1 108 ? 0.703 -3.472 -24.854 1.00 91.50 108 ASP A N 1
ATOM 827 C CA . ASP A 1 108 ? 0.503 -3.334 -26.306 1.00 91.50 108 ASP A CA 1
ATOM 828 C C . ASP A 1 108 ? -0.159 -2.013 -26.741 1.00 91.50 108 ASP A C 1
ATOM 830 O O . ASP A 1 108 ? -0.167 -1.689 -27.929 1.00 91.50 108 ASP A O 1
ATOM 834 N N . GLY A 1 109 ? -0.665 -1.230 -25.786 1.00 90.62 109 GLY A N 1
ATOM 835 C CA . GLY A 1 109 ? -1.341 0.040 -26.034 1.00 90.62 109 GLY A CA 1
ATOM 836 C C . GLY A 1 109 ? -2.800 -0.123 -26.460 1.00 90.62 109 GLY A C 1
ATOM 837 O O . GLY A 1 109 ? -3.427 0.860 -26.859 1.00 90.62 109 GLY A O 1
ATOM 838 N N . GLU A 1 110 ? -3.358 -1.336 -26.391 1.00 88.94 110 GLU A N 1
ATOM 839 C CA . GLU A 1 110 ? -4.771 -1.567 -26.663 1.00 88.94 110 GLU A CA 1
ATOM 840 C C . GLU A 1 110 ? -5.629 -1.286 -25.417 1.00 88.94 110 GLU A C 1
ATOM 842 O O . GLU A 1 110 ? -5.373 -1.793 -24.322 1.00 88.94 110 GLU A O 1
ATOM 847 N N . GLY A 1 111 ? -6.687 -0.488 -25.598 1.00 91.38 111 GLY A N 1
ATOM 848 C CA . GLY A 1 111 ? -7.641 -0.136 -24.541 1.00 91.38 111 GLY A CA 1
ATOM 849 C C . GLY A 1 111 ? -7.179 0.996 -23.619 1.00 91.38 111 GLY A C 1
ATOM 850 O O . GLY A 1 111 ? -6.278 1.769 -23.941 1.00 91.38 111 GLY A O 1
ATOM 851 N N . GLU A 1 112 ? -7.834 1.118 -22.464 1.00 94.62 112 GLU A N 1
ATOM 852 C CA . GLU A 1 112 ? -7.471 2.092 -21.432 1.00 94.62 112 GLU A CA 1
ATOM 853 C C . GLU A 1 112 ? -6.460 1.478 -20.457 1.00 94.62 112 GLU A C 1
ATOM 855 O O . GLU A 1 112 ? -6.700 0.415 -19.878 1.00 94.62 112 GLU A O 1
ATOM 860 N N . PHE A 1 113 ? -5.350 2.177 -20.196 1.00 93.69 113 P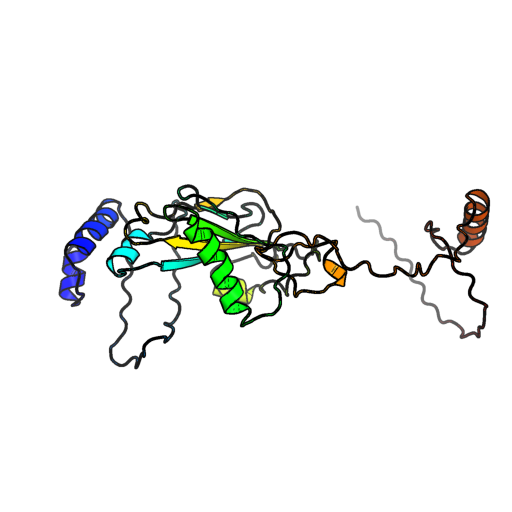HE A N 1
ATOM 861 C CA . PHE A 1 113 ? -4.297 1.672 -19.304 1.00 93.69 113 PHE A CA 1
ATOM 862 C C . PHE A 1 113 ? -4.816 1.323 -17.901 1.00 93.69 113 PHE A C 1
ATOM 864 O O . PHE A 1 113 ? -4.343 0.376 -17.279 1.00 93.69 113 PHE A O 1
ATOM 871 N N . GLY A 1 114 ? -5.799 2.077 -17.394 1.00 93.31 114 GLY A N 1
ATOM 872 C CA . GLY A 1 114 ? -6.407 1.808 -16.090 1.00 93.31 114 GLY A CA 1
ATOM 873 C C . GLY A 1 114 ? -7.113 0.451 -16.031 1.00 93.31 114 GLY A C 1
ATOM 874 O O . GLY A 1 114 ? -6.977 -0.264 -15.039 1.00 93.31 114 GLY A O 1
ATOM 875 N N . GLU A 1 115 ? -7.809 0.068 -17.104 1.00 94.06 115 GLU A N 1
ATOM 876 C CA . GLU A 1 115 ? -8.459 -1.243 -17.217 1.00 94.06 115 GLU A CA 1
ATOM 877 C C . GLU A 1 115 ? -7.422 -2.356 -17.357 1.00 94.06 115 GLU A C 1
ATOM 879 O O . GLU A 1 115 ? -7.529 -3.379 -16.684 1.00 94.06 115 GLU A O 1
ATOM 884 N N . PHE A 1 116 ? -6.378 -2.130 -18.162 1.00 94.69 116 PHE A N 1
ATOM 885 C CA . PHE A 1 116 ? -5.240 -3.041 -18.263 1.00 94.69 116 PHE A CA 1
ATOM 886 C C . PHE A 1 116 ? -4.593 -3.280 -16.889 1.00 94.69 116 PHE A C 1
ATOM 888 O O . PHE A 1 116 ? -4.445 -4.428 -16.474 1.00 94.69 116 PHE A O 1
ATOM 895 N N . TYR A 1 117 ? -4.271 -2.211 -16.154 1.00 93.06 117 TYR A N 1
ATOM 896 C CA . TYR A 1 117 ? -3.640 -2.267 -14.834 1.00 93.06 117 TYR A CA 1
ATOM 897 C C . TYR A 1 117 ? -4.502 -3.025 -13.817 1.00 93.06 117 TYR A C 1
ATOM 899 O O . TYR A 1 117 ? -4.016 -3.937 -13.147 1.00 93.06 117 TYR A O 1
ATOM 907 N N . ALA A 1 118 ? -5.796 -2.699 -13.738 1.00 92.38 118 ALA A N 1
ATOM 908 C CA . ALA A 1 118 ? -6.739 -3.419 -12.885 1.00 92.38 118 ALA A CA 1
ATOM 909 C C . ALA A 1 118 ? -6.865 -4.899 -13.298 1.00 92.38 118 ALA A C 1
ATOM 911 O O . ALA A 1 118 ? -6.943 -5.787 -12.446 1.00 92.38 118 ALA A O 1
ATOM 912 N N . GLY A 1 119 ? -6.827 -5.170 -14.606 1.00 92.94 119 GLY A N 1
ATOM 913 C CA . GLY A 1 119 ? -6.845 -6.507 -15.187 1.00 92.94 119 GLY A CA 1
ATOM 914 C C . GLY A 1 119 ? -5.633 -7.357 -14.807 1.00 92.94 119 GLY A C 1
ATOM 915 O O . GLY A 1 119 ? -5.803 -8.544 -14.544 1.00 92.94 119 GLY A O 1
ATOM 916 N N . GLN A 1 120 ? -4.429 -6.780 -14.703 1.00 92.50 120 GLN A N 1
ATOM 917 C CA . GLN A 1 120 ? -3.226 -7.513 -14.277 1.00 92.50 120 GLN A CA 1
ATOM 918 C C . GLN A 1 120 ? -3.397 -8.100 -12.877 1.00 92.50 120 GLN A C 1
ATOM 920 O O . GLN A 1 120 ? -3.175 -9.294 -12.667 1.00 92.50 120 GLN A O 1
ATOM 925 N N . PHE A 1 121 ? -3.868 -7.285 -11.933 1.00 92.50 121 PHE A N 1
ATOM 926 C CA . PHE A 1 121 ? -4.140 -7.751 -10.579 1.00 92.50 121 PHE A CA 1
ATOM 927 C C . PHE A 1 121 ? -5.314 -8.744 -10.536 1.00 92.50 121 PHE A C 1
ATOM 929 O O . PHE A 1 121 ? -5.212 -9.775 -9.877 1.00 92.50 121 PHE A O 1
ATOM 936 N N . ALA A 1 122 ? -6.393 -8.504 -11.291 1.00 92.31 122 ALA A N 1
ATOM 937 C CA . ALA A 1 122 ? -7.529 -9.428 -11.364 1.00 92.31 122 ALA A CA 1
ATOM 938 C C . ALA A 1 122 ? -7.139 -10.808 -11.927 1.00 92.31 122 ALA A C 1
ATOM 940 O O . ALA A 1 122 ? -7.529 -11.837 -11.375 1.00 92.31 122 ALA A O 1
ATOM 941 N N . ASN A 1 123 ? -6.323 -10.843 -12.983 1.00 90.12 123 ASN A N 1
ATOM 942 C CA . ASN A 1 123 ? -5.766 -12.075 -13.540 1.00 90.12 123 ASN A CA 1
ATOM 943 C C . ASN A 1 123 ? -4.863 -12.776 -12.524 1.00 90.12 123 ASN A C 1
ATOM 945 O O . ASN A 1 123 ? -4.905 -13.996 -12.385 1.00 90.12 123 ASN A O 1
ATOM 949 N N . ALA A 1 124 ? -4.046 -12.006 -11.806 1.00 89.25 124 ALA A N 1
ATOM 950 C CA . ALA A 1 124 ? -3.159 -12.523 -10.784 1.00 89.25 124 ALA A CA 1
ATOM 951 C C . ALA A 1 124 ? -3.942 -13.173 -9.628 1.00 89.25 124 ALA A C 1
ATOM 953 O O . ALA A 1 124 ? -3.616 -14.298 -9.252 1.00 89.25 124 ALA A O 1
ATOM 954 N N . TYR A 1 125 ? -5.008 -12.516 -9.162 1.00 91.12 125 TYR A N 1
ATOM 955 C CA . TYR A 1 125 ? -5.957 -13.011 -8.161 1.00 91.12 125 TYR A CA 1
ATOM 956 C C . TYR A 1 125 ? -6.686 -14.278 -8.620 1.00 91.12 125 TYR A C 1
ATOM 958 O O . TYR A 1 125 ? -6.690 -15.271 -7.903 1.00 91.12 125 TYR A O 1
ATOM 966 N N . GLY A 1 126 ? -7.208 -14.305 -9.851 1.00 89.56 126 GLY A N 1
ATOM 967 C CA . GLY A 1 126 ? -7.955 -15.454 -10.379 1.00 89.56 126 GLY A CA 1
ATOM 968 C C . GLY A 1 126 ? -7.144 -16.747 -10.564 1.00 89.56 126 GLY A C 1
ATOM 969 O O . GLY A 1 126 ? -7.728 -17.791 -10.856 1.00 89.56 126 GLY A O 1
ATOM 970 N N . ARG A 1 127 ? -5.811 -16.702 -10.420 1.00 86.88 127 ARG A N 1
ATOM 971 C CA . ARG A 1 127 ? -4.933 -17.887 -10.470 1.00 86.88 127 ARG A CA 1
ATOM 972 C C . ARG A 1 127 ? -4.781 -18.586 -9.122 1.00 86.88 127 ARG A C 1
ATOM 974 O O . ARG A 1 127 ? -4.401 -19.755 -9.110 1.00 86.88 127 ARG A O 1
ATOM 981 N N . GLU A 1 128 ? -5.061 -17.894 -8.023 1.00 81.25 128 GLU A N 1
ATOM 982 C CA . GLU A 1 128 ? -4.913 -18.421 -6.670 1.00 81.25 128 GLU A CA 1
ATOM 983 C C . GLU A 1 128 ? -6.270 -18.624 -6.000 1.00 81.25 128 GLU A C 1
ATOM 985 O O . GLU A 1 128 ? -7.282 -18.046 -6.387 1.00 81.25 128 GLU A O 1
ATOM 990 N N . ALA A 1 129 ? -6.290 -19.474 -4.976 1.00 81.62 129 ALA A N 1
ATOM 991 C CA . ALA A 1 129 ? -7.453 -19.625 -4.115 1.00 81.62 129 ALA A CA 1
ATOM 992 C C . ALA A 1 129 ? -7.246 -18.821 -2.827 1.00 81.62 129 ALA A C 1
ATOM 994 O O . ALA A 1 129 ? -6.264 -19.043 -2.116 1.00 81.62 129 ALA A O 1
ATOM 995 N N . GLY A 1 130 ? -8.207 -17.966 -2.480 1.00 85.31 130 GLY A N 1
ATOM 996 C CA . GLY A 1 130 ? -8.199 -17.219 -1.230 1.00 85.31 130 GLY A CA 1
ATOM 997 C C . GLY A 1 130 ? -7.815 -15.750 -1.384 1.00 85.31 130 GLY A C 1
ATOM 998 O O . GLY A 1 130 ? -7.411 -15.283 -2.446 1.00 85.31 130 GLY A O 1
ATOM 999 N N . ALA A 1 131 ? -7.891 -15.028 -0.266 1.00 89.88 131 ALA A N 1
ATOM 1000 C CA . ALA A 1 131 ? -7.420 -13.655 -0.185 1.00 89.88 131 ALA A CA 1
ATOM 1001 C C . ALA A 1 131 ? -5.908 -13.594 -0.427 1.00 89.88 131 ALA A C 1
ATOM 1003 O O . ALA A 1 131 ? -5.140 -14.290 0.243 1.00 89.88 131 ALA A O 1
ATOM 1004 N N . ILE A 1 132 ? -5.486 -12.721 -1.337 1.00 92.62 132 ILE A N 1
ATOM 1005 C CA . ILE A 1 132 ? -4.079 -12.486 -1.671 1.00 92.62 132 ILE A CA 1
ATOM 1006 C C . ILE A 1 132 ? -3.773 -10.994 -1.622 1.00 92.62 132 ILE A C 1
ATOM 1008 O O . ILE A 1 132 ? -4.655 -10.150 -1.814 1.00 92.62 132 ILE A O 1
ATOM 1012 N N . TRP A 1 133 ? -2.505 -10.665 -1.404 1.00 95.50 133 TRP A N 1
ATOM 1013 C CA . TRP A 1 133 ? -2.015 -9.295 -1.497 1.00 95.50 133 TRP A CA 1
ATOM 1014 C C . TRP A 1 133 ? -0.751 -9.197 -2.342 1.00 95.50 133 TRP A C 1
ATOM 1016 O O . TRP A 1 133 ? -0.057 -10.182 -2.573 1.00 95.50 133 TRP A O 1
ATOM 1026 N N . THR A 1 134 ? -0.432 -7.989 -2.788 1.00 95.75 134 THR A N 1
ATOM 1027 C CA . THR A 1 134 ? 0.813 -7.680 -3.488 1.00 95.75 134 THR A CA 1
ATOM 1028 C C . THR A 1 134 ? 1.359 -6.320 -3.062 1.00 95.75 134 THR A C 1
ATOM 1030 O O . THR A 1 134 ? 0.619 -5.446 -2.598 1.00 95.75 134 THR A O 1
ATOM 1033 N N . THR A 1 135 ? 2.665 -6.130 -3.241 1.00 95.88 135 THR A N 1
ATOM 1034 C CA . THR A 1 135 ? 3.322 -4.830 -3.077 1.00 95.88 135 THR A CA 1
ATOM 1035 C C . THR A 1 135 ? 3.374 -4.115 -4.426 1.00 95.88 135 THR A C 1
ATOM 1037 O O . THR A 1 135 ? 4.152 -4.495 -5.302 1.00 95.88 135 THR A O 1
ATOM 1040 N N . GLU A 1 136 ? 2.585 -3.054 -4.593 1.00 94.62 136 GLU A N 1
ATOM 1041 C CA . GLU A 1 136 ? 2.560 -2.266 -5.835 1.00 94.62 136 GLU A CA 1
ATOM 1042 C C . GLU A 1 136 ? 3.682 -1.229 -5.884 1.00 94.62 136 GLU A C 1
ATOM 1044 O O . GLU A 1 136 ? 4.207 -0.914 -6.950 1.00 94.62 136 GLU A O 1
ATOM 1049 N N . TYR A 1 137 ? 4.068 -0.693 -4.729 1.00 93.81 137 TYR A N 1
ATOM 1050 C CA . TYR A 1 137 ? 5.139 0.290 -4.618 1.00 93.81 137 TYR A CA 1
ATOM 1051 C C . TYR A 1 137 ? 5.797 0.189 -3.250 1.00 93.81 137 TYR A C 1
ATOM 1053 O O . TYR A 1 137 ? 5.111 0.103 -2.235 1.00 93.81 137 TYR A O 1
ATOM 1061 N N . THR A 1 138 ? 7.121 0.234 -3.195 1.00 93.69 138 THR A N 1
ATOM 1062 C CA . THR A 1 138 ? 7.851 0.408 -1.946 1.00 93.69 138 THR A CA 1
ATOM 1063 C C . THR A 1 138 ? 9.164 1.133 -2.197 1.00 93.69 138 THR A C 1
ATOM 1065 O O . THR A 1 138 ? 9.922 0.780 -3.105 1.00 93.69 138 THR A O 1
ATOM 1068 N N . TRP A 1 139 ? 9.404 2.202 -1.441 1.00 91.38 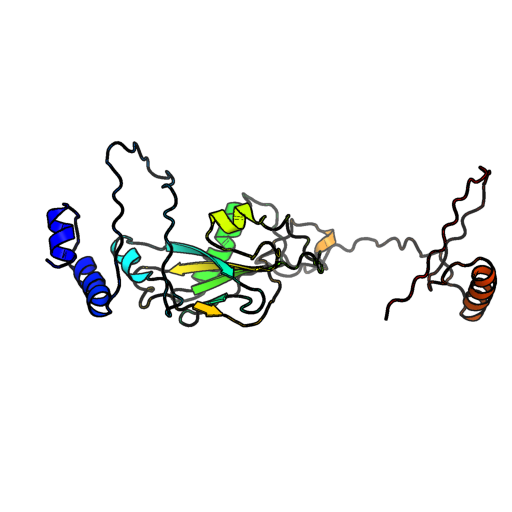139 TRP A N 1
ATOM 1069 C CA . TRP A 1 139 ? 10.529 3.091 -1.698 1.00 91.38 139 TRP A CA 1
ATOM 1070 C C . TRP A 1 139 ? 10.893 3.923 -0.473 1.00 91.38 139 TRP A C 1
ATOM 1072 O O . TRP A 1 139 ? 10.019 4.501 0.174 1.00 91.38 139 TRP A O 1
ATOM 1082 N N . LYS A 1 140 ? 12.198 4.050 -0.216 1.00 91.19 140 LYS A N 1
ATOM 1083 C CA . LYS A 1 140 ? 12.732 4.981 0.781 1.00 91.19 140 LYS A CA 1
ATOM 1084 C C . LYS A 1 140 ? 13.040 6.345 0.176 1.00 91.19 140 LYS A C 1
ATOM 1086 O O . LYS A 1 140 ? 13.782 6.446 -0.802 1.00 91.19 140 LYS A O 1
ATOM 1091 N N . ASN A 1 141 ? 12.525 7.401 0.779 1.00 89.19 141 ASN A N 1
ATOM 1092 C CA . ASN A 1 141 ? 12.932 8.755 0.468 1.00 89.19 141 ASN A CA 1
ATOM 1093 C C . ASN A 1 141 ? 14.163 9.133 1.300 1.00 89.19 141 ASN A C 1
ATOM 1095 O O . ASN A 1 141 ? 14.182 8.996 2.526 1.00 89.19 141 ASN A O 1
ATOM 1099 N N . GLU A 1 142 ? 15.203 9.592 0.610 1.00 87.50 142 GLU A N 1
ATOM 1100 C CA . GLU A 1 142 ? 16.447 10.091 1.195 1.00 87.50 142 GLU A CA 1
ATOM 1101 C C . GLU A 1 142 ? 16.889 11.313 0.376 1.00 87.50 142 GLU A C 1
ATOM 1103 O O . GLU A 1 142 ? 17.435 11.145 -0.720 1.00 87.50 142 GLU A O 1
ATOM 1108 N N . PRO A 1 143 ? 16.670 12.549 0.864 1.00 82.19 143 PRO A N 1
ATOM 1109 C CA . PRO A 1 143 ? 16.931 13.769 0.094 1.00 82.19 143 PRO A CA 1
ATOM 1110 C C . PRO A 1 143 ? 18.367 13.893 -0.439 1.00 82.19 143 PRO A C 1
ATOM 1112 O O . PRO A 1 143 ? 18.610 14.530 -1.460 1.00 82.19 143 PRO A O 1
ATOM 1115 N N . GLN A 1 144 ? 19.334 13.284 0.248 1.00 78.69 144 GLN A N 1
ATOM 1116 C CA . GLN A 1 144 ? 20.757 13.322 -0.090 1.00 78.69 144 GLN A CA 1
ATOM 1117 C C . GLN A 1 144 ? 21.198 12.174 -1.013 1.00 78.69 144 GLN A C 1
ATOM 1119 O O . GLN A 1 144 ? 22.340 12.174 -1.468 1.00 78.69 144 GLN A O 1
ATOM 1124 N N . ALA A 1 145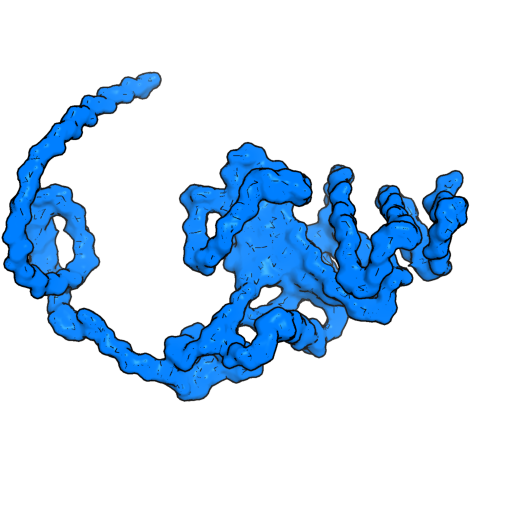 ? 20.331 11.191 -1.268 1.00 76.00 145 ALA A N 1
ATOM 1125 C CA . ALA A 1 145 ? 20.643 9.974 -2.015 1.00 76.00 145 ALA A CA 1
ATOM 1126 C C . ALA A 1 145 ? 19.495 9.592 -2.963 1.00 76.00 145 ALA A C 1
ATOM 1128 O O . ALA A 1 145 ? 19.072 8.435 -3.022 1.00 76.00 145 ALA A O 1
ATOM 1129 N N . ILE A 1 146 ? 18.997 10.579 -3.714 1.00 69.19 146 ILE A N 1
ATOM 1130 C CA . ILE A 1 146 ? 17.937 10.374 -4.702 1.00 69.19 146 ILE A CA 1
ATOM 1131 C C . ILE A 1 146 ? 18.416 9.341 -5.725 1.00 69.19 146 ILE A C 1
ATOM 1133 O O . ILE A 1 146 ? 19.389 9.566 -6.449 1.00 69.19 146 ILE A O 1
ATOM 1137 N N . LYS A 1 147 ? 17.732 8.196 -5.782 1.00 66.56 147 LYS A N 1
ATOM 1138 C CA . LYS A 1 147 ? 17.923 7.228 -6.859 1.00 66.56 147 LYS A CA 1
ATOM 1139 C C . LYS A 1 147 ? 16.973 7.562 -8.000 1.00 66.56 147 LYS A C 1
ATOM 1141 O O . LYS A 1 147 ? 15.773 7.669 -7.783 1.00 66.56 147 LYS A O 1
ATOM 1146 N N . CYS A 1 148 ? 17.536 7.701 -9.194 1.00 65.50 148 CYS A N 1
ATOM 1147 C CA . CYS A 1 148 ? 16.828 8.059 -10.423 1.00 65.50 148 CYS A CA 1
ATOM 1148 C C . CYS A 1 148 ? 16.511 6.843 -11.307 1.00 65.50 148 CYS A C 1
ATOM 1150 O O . CYS A 1 148 ? 16.246 7.009 -12.491 1.00 65.50 148 CYS A O 1
ATOM 1152 N N . ASP A 1 149 ? 16.574 5.622 -10.776 1.00 58.66 149 ASP A N 1
ATOM 1153 C CA . ASP A 1 149 ? 16.172 4.440 -11.536 1.00 58.66 149 ASP A CA 1
ATOM 1154 C C . ASP A 1 149 ? 15.256 3.529 -10.711 1.00 58.66 149 ASP A C 1
ATOM 1156 O O . ASP A 1 149 ? 15.736 2.842 -9.801 1.00 58.66 149 ASP A O 1
ATOM 1160 N N . PRO A 1 150 ? 13.947 3.533 -11.014 1.00 61.25 150 PRO A N 1
ATOM 1161 C CA . PRO A 1 150 ? 13.256 4.502 -11.880 1.00 61.25 150 PRO A CA 1
ATOM 1162 C C . PRO A 1 150 ? 13.250 5.940 -11.319 1.00 61.25 150 PRO A C 1
ATOM 1164 O O . PRO A 1 150 ? 13.274 6.160 -10.110 1.00 61.25 150 PRO A O 1
ATOM 1167 N N . CYS A 1 151 ? 13.200 6.945 -12.199 1.00 65.75 151 CYS A N 1
ATOM 1168 C CA . CYS A 1 151 ? 12.918 8.329 -11.805 1.00 65.75 151 CYS A CA 1
ATOM 1169 C C . CYS A 1 151 ? 11.469 8.410 -11.315 1.00 65.75 151 CYS A C 1
ATOM 1171 O O . CYS A 1 151 ? 10.547 8.532 -12.122 1.00 65.75 151 CYS A O 1
ATOM 1173 N N . THR A 1 152 ? 11.251 8.325 -10.006 1.00 65.69 152 THR A N 1
ATOM 1174 C CA . THR A 1 152 ? 9.927 8.563 -9.429 1.00 65.69 152 THR A CA 1
ATOM 1175 C C . THR A 1 152 ? 9.549 10.037 -9.567 1.00 65.69 152 THR A C 1
ATOM 1177 O O . THR A 1 152 ? 10.409 10.911 -9.711 1.00 65.69 152 THR A O 1
ATOM 1180 N N . GLY A 1 153 ? 8.250 10.331 -9.491 1.00 70.69 153 GLY A N 1
ATOM 1181 C CA . GLY A 1 153 ? 7.784 11.703 -9.301 1.00 70.69 153 GLY A CA 1
ATOM 1182 C C . GLY A 1 153 ? 8.365 12.337 -8.026 1.00 70.69 153 GLY A C 1
ATOM 1183 O O . GLY A 1 153 ? 8.987 11.643 -7.212 1.00 70.69 153 GLY A O 1
ATOM 1184 N N . PRO A 1 154 ? 8.178 13.655 -7.835 1.00 79.75 154 PRO A N 1
ATOM 1185 C CA . PRO A 1 154 ? 8.610 14.316 -6.612 1.00 79.75 154 PRO A CA 1
ATOM 1186 C C . PRO A 1 154 ? 7.986 13.614 -5.391 1.00 79.75 154 PRO A C 1
ATOM 1188 O O . PRO A 1 154 ? 6.784 13.333 -5.411 1.00 79.75 154 PRO A O 1
ATOM 1191 N N . PRO A 1 155 ? 8.779 13.303 -4.349 1.00 82.75 155 PRO A N 1
ATOM 1192 C CA . PRO A 1 155 ? 8.252 12.697 -3.134 1.00 82.75 155 PRO A CA 1
ATOM 1193 C C . PRO A 1 155 ? 7.279 13.661 -2.431 1.00 82.75 155 PRO A C 1
ATOM 1195 O O . PRO A 1 155 ? 7.395 14.876 -2.627 1.00 82.75 155 PRO A O 1
ATOM 1198 N N . PRO A 1 156 ? 6.351 13.150 -1.596 1.00 88.00 156 PRO A N 1
ATOM 1199 C CA . PRO A 1 156 ? 5.495 13.998 -0.779 1.00 88.00 156 PRO A CA 1
ATOM 1200 C C . PRO A 1 156 ? 6.299 15.001 0.053 1.00 88.00 156 PRO A C 1
ATOM 1202 O O . PRO A 1 156 ? 7.323 14.646 0.641 1.00 88.00 156 PRO A O 1
ATOM 1205 N N . ASP A 1 157 ? 5.830 16.246 0.116 1.00 89.38 157 ASP A N 1
ATOM 1206 C CA . ASP A 1 157 ? 6.393 17.256 1.007 1.00 89.38 157 ASP A CA 1
ATOM 1207 C C . ASP A 1 157 ? 5.946 17.048 2.468 1.00 89.38 157 ASP A C 1
ATOM 1209 O O . ASP A 1 157 ? 5.023 16.287 2.771 1.00 89.38 157 ASP A O 1
ATOM 1213 N N . THR A 1 158 ? 6.595 17.748 3.401 1.00 90.38 158 THR A N 1
ATOM 1214 C CA . THR A 1 158 ? 6.300 17.650 4.839 1.00 90.38 158 THR A CA 1
ATOM 1215 C C . THR A 1 158 ? 4.834 17.951 5.174 1.00 90.38 158 THR A C 1
ATOM 1217 O O . THR A 1 158 ? 4.270 17.332 6.077 1.00 90.38 158 THR A O 1
ATOM 1220 N N . GLN A 1 159 ? 4.178 18.866 4.451 1.00 91.06 159 GLN A N 1
ATOM 1221 C CA . GLN A 1 159 ? 2.767 19.176 4.685 1.00 91.06 159 GLN A CA 1
ATOM 1222 C C . GLN A 1 159 ? 1.870 18.027 4.215 1.00 91.06 159 GLN A C 1
ATOM 1224 O O . GLN A 1 159 ? 0.911 17.684 4.903 1.00 91.06 159 GLN A O 1
ATOM 1229 N N . GLN A 1 160 ? 2.182 17.407 3.077 1.00 92.31 160 GLN A N 1
ATOM 1230 C CA . GLN A 1 160 ? 1.470 16.234 2.573 1.00 92.31 160 GLN A CA 1
ATOM 1231 C C . GLN A 1 160 ? 1.600 15.042 3.529 1.00 92.31 160 GLN A C 1
ATOM 1233 O O . GLN A 1 160 ? 0.601 14.374 3.790 1.00 92.31 160 GLN A O 1
ATOM 1238 N N . LEU A 1 161 ? 2.784 14.822 4.108 1.00 93.00 161 LEU A N 1
ATOM 1239 C CA . LEU A 1 161 ? 3.002 13.806 5.145 1.00 93.00 161 LEU A CA 1
ATOM 1240 C C . LEU A 1 161 ? 2.202 14.109 6.419 1.00 93.00 161 LEU A C 1
ATOM 1242 O O . LEU A 1 161 ? 1.479 13.249 6.923 1.00 93.00 161 LEU A O 1
ATOM 1246 N N . THR A 1 162 ? 2.237 15.363 6.875 1.00 91.00 162 THR A N 1
ATOM 1247 C CA . THR A 1 162 ? 1.465 15.811 8.043 1.00 91.00 162 THR A CA 1
ATOM 1248 C C . THR A 1 162 ? -0.037 15.605 7.830 1.00 91.00 162 THR A C 1
ATOM 1250 O O . THR A 1 162 ? -0.737 15.156 8.735 1.00 91.00 162 THR A O 1
ATOM 1253 N N . ASN A 1 163 ? -0.542 15.874 6.621 1.00 90.06 163 ASN A N 1
ATOM 1254 C CA . ASN A 1 163 ? -1.953 15.688 6.279 1.00 90.06 163 ASN A CA 1
ATOM 1255 C C . ASN A 1 163 ? -2.394 14.222 6.374 1.00 90.06 163 ASN A C 1
ATOM 1257 O O . ASN A 1 163 ? -3.550 13.973 6.700 1.00 90.06 163 ASN A O 1
ATOM 1261 N N . VAL A 1 164 ? -1.497 13.259 6.134 1.00 89.94 164 VAL A N 1
ATOM 1262 C CA . VAL A 1 164 ? -1.775 11.822 6.323 1.00 89.94 164 VAL A CA 1
ATOM 1263 C C . VAL A 1 164 ? -1.388 11.313 7.717 1.00 89.94 164 VAL A C 1
ATOM 1265 O O . VAL A 1 164 ? -1.516 10.126 7.995 1.00 89.94 164 VAL A O 1
ATOM 1268 N N . GLY A 1 165 ? -0.976 12.210 8.619 1.00 89.94 165 GLY A N 1
ATOM 1269 C CA . GLY A 1 165 ? -0.679 11.904 10.018 1.00 89.94 165 GLY A CA 1
ATOM 1270 C C . GLY A 1 165 ? 0.747 11.421 10.291 1.00 89.94 165 GLY A C 1
ATOM 1271 O O . GLY A 1 165 ? 0.995 10.911 11.380 1.00 89.94 165 GLY A O 1
ATOM 1272 N N . TYR A 1 166 ? 1.676 11.578 9.343 1.00 92.31 166 TYR A N 1
ATOM 1273 C CA . TYR A 1 166 ? 3.085 11.228 9.529 1.00 92.31 166 TYR A CA 1
ATOM 1274 C C . TYR A 1 166 ? 3.941 12.481 9.760 1.00 92.31 166 TYR A C 1
ATOM 1276 O O . TYR A 1 166 ? 3.932 13.404 8.946 1.00 92.31 166 TYR A O 1
ATOM 1284 N N . ASP A 1 167 ? 4.697 12.499 10.859 1.00 90.75 167 ASP A N 1
ATOM 1285 C CA . ASP A 1 167 ? 5.696 13.529 11.160 1.00 90.75 167 ASP A CA 1
ATOM 1286 C C . ASP A 1 167 ? 7.094 12.981 10.851 1.00 90.75 167 ASP A C 1
ATOM 1288 O O . ASP A 1 167 ? 7.593 12.079 11.523 1.00 90.75 167 ASP A O 1
ATOM 1292 N N . ASP A 1 168 ? 7.729 13.528 9.817 1.00 88.25 168 ASP A N 1
ATOM 1293 C CA . ASP A 1 168 ? 9.081 13.161 9.394 1.00 88.25 168 ASP A CA 1
ATOM 1294 C C . ASP A 1 168 ? 10.175 13.945 10.145 1.00 88.25 168 ASP A C 1
ATOM 1296 O O . ASP A 1 168 ? 11.354 13.878 9.782 1.00 88.25 168 ASP A O 1
ATOM 1300 N N . GLY A 1 169 ? 9.805 14.752 11.145 1.00 88.25 169 GLY A N 1
ATOM 1301 C CA . GLY A 1 169 ? 10.706 15.646 11.867 1.00 88.25 169 GLY A CA 1
ATOM 1302 C C . GLY A 1 169 ? 11.318 16.733 10.982 1.00 88.25 169 GLY A C 1
ATOM 1303 O O . GLY A 1 169 ? 12.379 17.264 11.324 1.00 88.25 169 GLY A O 1
ATOM 1304 N N . ASN A 1 170 ? 10.700 17.037 9.831 1.00 85.06 170 ASN A N 1
ATOM 1305 C CA . ASN A 1 170 ? 11.229 17.920 8.790 1.00 85.06 170 ASN A CA 1
ATOM 1306 C C . ASN A 1 170 ? 12.600 17.458 8.256 1.00 85.06 170 ASN A C 1
ATOM 1308 O O . ASN A 1 170 ? 13.471 18.266 7.918 1.00 85.06 170 ASN A O 1
ATOM 1312 N N . THR A 1 171 ? 12.827 16.142 8.246 1.00 87.38 171 THR A N 1
ATOM 1313 C CA . THR A 1 171 ? 14.076 15.540 7.768 1.00 87.38 171 THR A CA 1
ATOM 1314 C C . THR A 1 171 ? 13.995 15.128 6.299 1.00 87.38 171 THR A C 1
ATOM 1316 O O . THR A 1 171 ? 15.031 15.026 5.637 1.00 87.38 171 THR A O 1
ATOM 1319 N N . GLY A 1 172 ? 12.787 14.889 5.780 1.00 86.81 172 GLY A N 1
ATOM 1320 C CA . GLY A 1 172 ? 12.543 14.279 4.480 1.00 86.81 172 GLY A CA 1
ATOM 1321 C C . GLY A 1 172 ? 12.840 12.778 4.435 1.00 86.81 172 GLY A C 1
ATOM 1322 O O . GLY A 1 172 ? 12.785 12.202 3.354 1.00 86.81 172 GLY A O 1
ATOM 1323 N N . PHE A 1 173 ? 13.169 12.127 5.555 1.00 90.62 173 PHE A N 1
ATOM 1324 C CA . PHE A 1 173 ? 13.434 10.686 5.592 1.00 90.62 173 PHE A CA 1
ATOM 1325 C C . PHE A 1 173 ? 12.172 9.918 5.963 1.00 90.62 173 PHE A C 1
ATOM 1327 O O . PHE A 1 173 ? 11.658 10.028 7.076 1.00 90.62 173 PHE A O 1
ATOM 1334 N N . PHE A 1 174 ? 11.696 9.102 5.034 1.00 93.75 174 PHE A N 1
ATOM 1335 C CA . PHE A 1 174 ? 10.534 8.247 5.233 1.00 93.75 174 PHE A CA 1
ATOM 1336 C C . PHE A 1 174 ? 10.511 7.151 4.180 1.00 93.75 174 PHE A C 1
ATOM 1338 O O . PHE A 1 174 ? 11.038 7.314 3.080 1.00 93.75 174 PHE A O 1
ATOM 1345 N N . HIS A 1 175 ? 9.850 6.054 4.500 1.00 94.19 175 HIS A N 1
ATOM 1346 C CA . HIS A 1 175 ? 9.619 4.943 3.602 1.00 94.19 175 HIS A CA 1
ATOM 1347 C C . HIS A 1 175 ? 8.127 4.873 3.297 1.00 94.19 175 HIS A C 1
ATOM 1349 O O . HIS A 1 175 ? 7.291 5.054 4.179 1.00 94.19 175 HIS A O 1
ATOM 1355 N N . VAL A 1 176 ? 7.788 4.655 2.029 1.00 94.50 176 VAL A N 1
ATOM 1356 C CA . VAL A 1 176 ? 6.401 4.499 1.581 1.00 94.50 176 VAL A CA 1
ATOM 1357 C C . VAL A 1 176 ? 6.228 3.093 1.055 1.00 94.50 176 VAL A C 1
ATOM 1359 O O . VAL A 1 176 ? 7.045 2.630 0.263 1.00 94.50 176 VAL A O 1
ATOM 1362 N N . THR A 1 177 ? 5.151 2.429 1.459 1.00 96.62 177 THR A N 1
ATOM 1363 C CA . THR A 1 177 ? 4.707 1.162 0.875 1.00 96.62 177 THR A CA 1
ATOM 1364 C C . THR A 1 177 ? 3.238 1.258 0.479 1.00 96.62 177 THR A C 1
ATOM 1366 O O . THR A 1 177 ? 2.418 1.708 1.271 1.00 96.62 177 THR A O 1
ATOM 1369 N N . ARG A 1 178 ? 2.902 0.832 -0.739 1.00 96.44 178 ARG A N 1
ATOM 1370 C CA . ARG A 1 178 ? 1.536 0.665 -1.241 1.00 96.44 178 ARG A CA 1
ATOM 1371 C C . ARG A 1 178 ? 1.264 -0.826 -1.399 1.00 96.44 178 ARG A C 1
ATOM 1373 O O . ARG A 1 178 ? 1.912 -1.489 -2.212 1.00 96.44 178 ARG A O 1
ATOM 1380 N N . LEU A 1 179 ? 0.317 -1.329 -0.621 1.00 97.44 179 LEU A N 1
ATOM 1381 C CA . LEU A 1 179 ? -0.166 -2.703 -0.667 1.00 97.44 179 LEU A CA 1
ATOM 1382 C C . LEU A 1 179 ? -1.533 -2.738 -1.340 1.00 97.44 179 LEU A C 1
ATOM 1384 O O . LEU A 1 179 ? -2.349 -1.845 -1.112 1.00 97.44 179 LEU A O 1
ATOM 1388 N N . HIS A 1 180 ? -1.786 -3.786 -2.113 1.00 97.00 180 HIS A N 1
ATOM 1389 C CA . HIS A 1 180 ? -3.086 -4.063 -2.709 1.00 97.00 180 HIS A CA 1
ATOM 1390 C C . HIS A 1 180 ? -3.506 -5.477 -2.330 1.00 97.00 180 HIS A C 1
ATOM 1392 O O . HIS A 1 180 ? -2.795 -6.437 -2.618 1.00 97.00 180 HIS A O 1
ATOM 1398 N N . LEU A 1 181 ? -4.631 -5.586 -1.634 1.00 95.69 181 LEU A N 1
ATOM 1399 C CA . LEU A 1 181 ? -5.236 -6.835 -1.189 1.00 95.69 181 LEU A CA 1
ATOM 1400 C C . LEU A 1 181 ? -6.619 -6.966 -1.826 1.00 95.69 181 LEU A C 1
ATOM 1402 O O . LEU A 1 181 ? -7.368 -5.990 -1.858 1.00 95.69 181 LEU A O 1
ATOM 1406 N N . ARG A 1 182 ? -6.978 -8.184 -2.234 1.00 94.62 182 ARG A N 1
ATOM 1407 C CA . ARG A 1 182 ? -8.353 -8.537 -2.601 1.00 94.62 182 ARG A CA 1
ATOM 1408 C C . ARG A 1 182 ? -8.836 -9.745 -1.830 1.00 94.62 182 ARG A C 1
ATOM 1410 O O . ARG A 1 182 ? -8.071 -10.678 -1.583 1.00 94.62 182 ARG A O 1
ATOM 1417 N N . TYR A 1 183 ? -10.097 -9.684 -1.418 1.00 94.31 183 TYR A N 1
ATOM 1418 C CA . TYR A 1 183 ? -10.741 -10.721 -0.625 1.00 94.31 183 TYR A CA 1
ATOM 1419 C C . TYR A 1 183 ? -12.264 -10.693 -0.769 1.00 94.31 183 TYR A C 1
ATOM 1421 O O . TYR A 1 183 ? -12.880 -9.646 -0.970 1.00 94.31 183 TYR A O 1
ATOM 1429 N N . THR A 1 184 ? -12.876 -11.855 -0.587 1.00 93.69 184 THR A N 1
ATOM 1430 C CA . THR A 1 184 ? -14.315 -12.028 -0.346 1.00 93.69 184 THR A CA 1
ATOM 1431 C C . THR A 1 184 ? -14.615 -12.137 1.158 1.00 93.69 184 THR A C 1
ATOM 1433 O O . THR A 1 184 ? -13.696 -12.339 1.966 1.00 93.69 184 THR A O 1
ATOM 1436 N N . PRO A 1 185 ? -15.889 -12.022 1.585 1.00 91.19 185 PRO A N 1
ATOM 1437 C CA . PRO A 1 185 ? -16.278 -12.253 2.975 1.00 91.19 185 PRO A CA 1
ATOM 1438 C C . PRO A 1 185 ? -15.846 -13.614 3.528 1.00 91.19 185 PRO A C 1
ATOM 1440 O O . PRO A 1 185 ? -15.470 -13.707 4.696 1.00 91.19 185 PRO A O 1
ATOM 1443 N N . GLU A 1 186 ? -15.867 -14.654 2.696 1.00 91.56 186 GLU A N 1
ATOM 1444 C CA . GLU A 1 186 ? -15.466 -16.012 3.059 1.00 91.56 186 GLU A CA 1
ATOM 1445 C C . GLU A 1 186 ? -13.948 -16.151 3.241 1.00 91.56 186 GLU A C 1
ATOM 1447 O O . GLU A 1 186 ? -13.495 -16.978 4.033 1.00 91.56 186 GLU A O 1
ATOM 1452 N N . GLU A 1 187 ? -13.161 -15.346 2.528 1.00 93.12 187 GLU A N 1
ATOM 1453 C CA . GLU A 1 187 ? -11.697 -15.385 2.567 1.00 93.12 187 GLU A CA 1
ATOM 1454 C C . GLU A 1 187 ? -11.101 -14.544 3.699 1.00 93.12 187 GLU A C 1
ATOM 1456 O O . GLU A 1 187 ? -10.025 -14.871 4.206 1.00 93.12 187 GLU A O 1
ATOM 1461 N N . ALA A 1 188 ? -11.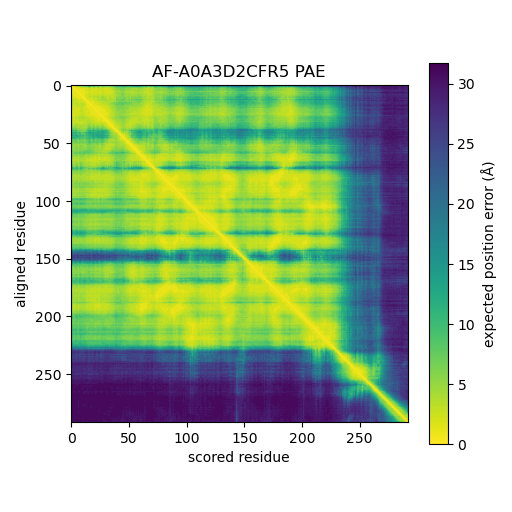802 -13.495 4.142 1.00 92.81 188 ALA A N 1
ATOM 1462 C CA . ALA A 1 188 ? -11.420 -12.669 5.286 1.00 92.81 188 ALA A CA 1
ATOM 1463 C C . ALA A 1 188 ? -11.691 -13.388 6.621 1.00 92.81 188 ALA A C 1
ATOM 1465 O O . ALA A 1 188 ? -12.537 -12.995 7.426 1.00 92.81 188 ALA A O 1
ATOM 1466 N N . VAL A 1 189 ? -10.963 -14.474 6.874 1.00 89.94 189 VAL A N 1
ATOM 1467 C CA . VAL A 1 189 ? -11.119 -15.296 8.087 1.00 89.94 189 VAL A CA 1
ATOM 1468 C C . VAL A 1 189 ? -10.434 -14.687 9.315 1.00 89.94 189 VAL A C 1
ATOM 1470 O O . VAL A 1 189 ? -10.791 -15.009 10.448 1.00 89.94 189 VAL A O 1
ATOM 1473 N N . GLN A 1 190 ? -9.466 -13.795 9.099 1.00 92.94 190 GLN A N 1
ATOM 1474 C CA . GLN A 1 190 ? -8.670 -13.116 10.125 1.00 92.94 190 GLN A CA 1
ATOM 1475 C C . GLN A 1 190 ? -8.394 -11.654 9.738 1.00 92.94 190 GLN A C 1
ATOM 1477 O O . GLN A 1 190 ? -8.440 -11.295 8.564 1.00 92.94 190 GLN A O 1
ATOM 1482 N N . ASP A 1 191 ? -8.094 -10.800 10.710 1.00 94.75 191 ASP A N 1
ATOM 1483 C CA . ASP A 1 191 ? -7.697 -9.415 10.428 1.00 94.75 191 ASP A CA 1
ATOM 1484 C C . ASP A 1 191 ? -6.267 -9.334 9.904 1.00 94.75 191 ASP A C 1
ATOM 1486 O O . ASP A 1 191 ? -5.466 -10.232 10.156 1.00 94.75 191 ASP A O 1
ATOM 1490 N N . LEU A 1 192 ? -5.930 -8.269 9.176 1.00 96.25 192 LEU A N 1
ATOM 1491 C CA . LEU A 1 192 ? -4.585 -8.110 8.623 1.00 96.25 192 LEU A CA 1
ATOM 1492 C C . LEU A 1 192 ? -3.581 -7.863 9.741 1.00 96.25 192 LEU A C 1
ATOM 1494 O O . LEU A 1 192 ? -3.797 -6.992 10.583 1.00 96.25 192 LEU A O 1
ATOM 1498 N N . VAL A 1 193 ? -2.463 -8.584 9.704 1.00 96.69 193 VAL A N 1
ATOM 1499 C CA . VAL A 1 193 ? -1.326 -8.360 10.599 1.00 96.69 193 VAL A CA 1
ATOM 1500 C C . VAL A 1 193 ? -0.138 -7.906 9.769 1.00 96.69 193 VAL A C 1
ATOM 1502 O O . VAL A 1 193 ? 0.424 -8.686 8.992 1.00 96.69 193 VAL A O 1
ATOM 1505 N N . PHE A 1 194 ? 0.251 -6.649 9.947 1.00 97.69 194 PHE A N 1
ATOM 1506 C CA . PHE A 1 194 ? 1.368 -6.054 9.235 1.00 97.69 194 PHE A CA 1
ATOM 1507 C C . PHE A 1 194 ? 2.696 -6.345 9.939 1.00 97.69 194 PHE A C 1
ATOM 1509 O O . PHE A 1 194 ? 2.760 -6.533 11.155 1.00 97.69 194 PHE A O 1
ATOM 1516 N N . TYR A 1 195 ? 3.784 -6.350 9.174 1.00 97.19 195 TYR A N 1
ATOM 1517 C CA . TYR A 1 195 ? 5.138 -6.416 9.712 1.00 97.19 195 TYR A CA 1
ATOM 1518 C C . TYR A 1 195 ? 6.060 -5.427 9.005 1.00 97.19 195 TYR A C 1
ATOM 1520 O O . TYR A 1 195 ? 5.943 -5.188 7.804 1.00 97.19 195 TYR A O 1
ATOM 1528 N N . HIS A 1 196 ? 7.022 -4.891 9.752 1.00 97.44 196 HIS A N 1
ATOM 1529 C CA . HIS A 1 196 ? 8.130 -4.120 9.201 1.00 97.44 196 HIS A CA 1
ATOM 1530 C C . HIS A 1 196 ? 9.228 -5.075 8.735 1.00 97.44 196 HIS A C 1
ATOM 1532 O O . HIS A 1 196 ? 9.766 -5.849 9.529 1.00 97.44 196 HIS A O 1
ATOM 1538 N N . SER A 1 197 ? 9.588 -5.017 7.457 1.00 96.12 197 SER A N 1
ATOM 1539 C CA . SER A 1 197 ? 10.633 -5.871 6.883 1.00 96.12 197 SER A CA 1
ATOM 1540 C C . SER A 1 197 ? 12.035 -5.527 7.388 1.00 96.12 197 SER A C 1
ATOM 1542 O O . SER A 1 197 ? 12.933 -6.362 7.273 1.00 96.12 197 SER A O 1
ATOM 1544 N N . ARG A 1 198 ? 12.243 -4.309 7.924 1.00 96.69 198 ARG A N 1
ATOM 1545 C CA . ARG A 1 198 ? 13.571 -3.743 8.239 1.00 96.69 198 ARG A CA 1
ATOM 1546 C C . ARG A 1 198 ? 14.501 -3.696 7.024 1.00 96.69 198 ARG A C 1
ATOM 1548 O O . ARG A 1 198 ? 15.721 -3.638 7.158 1.00 96.69 198 ARG A O 1
ATOM 1555 N N . GLN A 1 199 ? 13.918 -3.739 5.833 1.00 94.94 199 GLN A N 1
ATOM 1556 C CA . GLN A 1 199 ? 14.600 -3.644 4.557 1.00 94.94 199 GLN A CA 1
ATOM 1557 C C . GLN A 1 199 ? 14.003 -2.478 3.787 1.00 94.94 199 GLN A C 1
ATOM 1559 O O . GLN A 1 199 ? 12.806 -2.223 3.866 1.00 94.94 199 GLN A O 1
ATOM 1564 N N . ALA A 1 200 ? 14.825 -1.800 2.997 1.00 91.31 200 ALA A N 1
ATOM 1565 C CA . ALA A 1 200 ? 14.363 -0.725 2.130 1.00 91.31 200 ALA A CA 1
ATOM 1566 C C . ALA A 1 200 ? 14.557 -1.103 0.654 1.00 91.31 200 ALA A C 1
ATOM 1568 O O . ALA A 1 200 ? 15.391 -0.494 -0.029 1.00 91.31 200 ALA A O 1
ATOM 1569 N N . PRO A 1 201 ? 13.854 -2.147 0.161 1.00 90.56 201 PRO A N 1
ATOM 1570 C CA . PRO A 1 201 ? 13.832 -2.430 -1.261 1.00 90.56 201 PRO A CA 1
ATOM 1571 C C . PRO A 1 201 ? 13.218 -1.241 -2.002 1.00 90.56 201 PRO A C 1
ATOM 1573 O O . PRO A 1 201 ? 12.409 -0.490 -1.456 1.00 90.56 201 PRO A O 1
ATOM 1576 N N . GLN A 1 202 ? 13.623 -1.080 -3.254 1.00 87.50 202 GLN A N 1
ATOM 1577 C CA . GLN A 1 202 ? 13.003 -0.143 -4.178 1.00 87.50 202 GLN A CA 1
ATOM 1578 C C . GLN A 1 202 ? 12.324 -0.985 -5.240 1.00 87.50 202 GLN A C 1
ATOM 1580 O O . GLN A 1 202 ? 12.994 -1.662 -6.019 1.00 87.50 202 GLN A O 1
ATOM 1585 N N . ARG A 1 203 ? 10.998 -1.016 -5.197 1.00 88.69 203 ARG A N 1
ATOM 1586 C CA . ARG A 1 203 ? 10.173 -1.781 -6.127 1.00 88.69 203 ARG A CA 1
ATOM 1587 C C . ARG A 1 203 ? 8.968 -0.936 -6.489 1.00 88.69 203 ARG A C 1
ATOM 1589 O O . ARG A 1 203 ? 8.370 -0.295 -5.631 1.00 88.69 203 ARG A O 1
ATOM 1596 N N . GLN A 1 204 ? 8.599 -0.976 -7.754 1.00 89.75 204 GLN A N 1
ATOM 1597 C CA . GLN A 1 204 ? 7.342 -0.441 -8.241 1.00 89.75 204 GLN A CA 1
ATOM 1598 C C . GLN A 1 204 ? 6.799 -1.399 -9.291 1.00 89.75 204 GLN A C 1
ATOM 1600 O O . GLN A 1 204 ? 7.573 -1.964 -10.062 1.00 89.75 204 GLN A O 1
ATOM 1605 N N . GLN A 1 205 ? 5.486 -1.565 -9.346 1.00 91.38 205 GLN A N 1
ATOM 1606 C CA . GLN A 1 205 ? 4.858 -2.178 -10.502 1.00 91.38 205 GLN A CA 1
ATOM 1607 C C . GLN A 1 205 ? 4.922 -1.186 -11.658 1.00 91.38 205 GLN A C 1
ATOM 1609 O O . GLN A 1 205 ? 4.381 -0.080 -11.587 1.00 91.38 205 GLN A O 1
ATOM 1614 N N . ARG A 1 206 ? 5.644 -1.578 -12.705 1.00 90.06 206 ARG A N 1
ATOM 1615 C CA . ARG A 1 206 ? 5.878 -0.778 -13.903 1.00 90.06 206 ARG A CA 1
ATOM 1616 C C . ARG A 1 206 ? 5.423 -1.550 -15.127 1.00 90.06 206 ARG A C 1
ATOM 1618 O O . ARG A 1 206 ? 5.707 -2.736 -15.246 1.00 90.06 206 ARG A O 1
ATOM 1625 N N . TYR A 1 207 ? 4.806 -0.829 -16.049 1.00 93.62 207 TYR A N 1
ATOM 1626 C CA . TYR A 1 207 ? 4.466 -1.310 -17.378 1.00 93.62 207 TYR A CA 1
ATOM 1627 C C . TYR A 1 207 ? 5.031 -0.322 -18.390 1.00 93.62 207 TYR A C 1
ATOM 1629 O O . TYR A 1 207 ? 4.990 0.892 -18.169 1.00 93.62 207 TYR A O 1
ATOM 1637 N N . ILE A 1 208 ? 5.630 -0.845 -19.451 1.00 92.81 208 ILE A N 1
ATOM 1638 C CA . ILE A 1 208 ? 6.281 -0.062 -20.497 1.00 92.81 208 ILE A CA 1
ATOM 1639 C C . ILE A 1 208 ? 5.311 0.048 -21.673 1.00 92.81 208 ILE A C 1
ATOM 1641 O O . ILE A 1 208 ? 4.680 -0.930 -22.048 1.00 92.81 208 ILE A O 1
ATOM 1645 N N . GLU A 1 209 ? 5.159 1.228 -22.261 1.00 93.44 209 GLU A N 1
ATOM 1646 C CA . GLU A 1 209 ? 4.430 1.343 -23.527 1.00 93.44 209 GLU A CA 1
ATOM 1647 C C . GLU A 1 209 ? 5.177 0.559 -24.611 1.00 93.44 209 GLU A C 1
ATOM 1649 O O . GLU A 1 209 ? 6.391 0.731 -24.766 1.00 93.44 209 GLU A O 1
ATOM 1654 N N . TYR A 1 210 ? 4.471 -0.305 -25.340 1.00 93.75 210 TYR A N 1
ATOM 1655 C CA . TYR A 1 210 ? 5.086 -1.160 -26.343 1.00 93.75 210 TYR A CA 1
ATOM 1656 C C . TYR A 1 210 ? 5.869 -0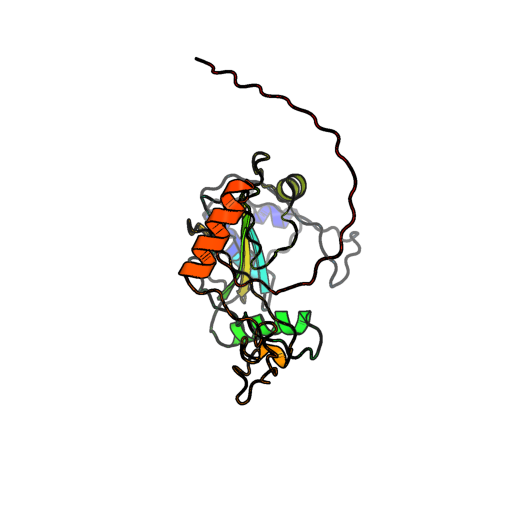.359 -27.387 1.00 93.75 210 TYR A C 1
ATOM 1658 O O . TYR A 1 210 ? 5.374 0.595 -27.993 1.00 93.75 210 TYR A O 1
ATOM 1666 N N . LYS A 1 211 ? 7.108 -0.798 -27.614 1.00 91.44 211 LYS A N 1
ATOM 1667 C CA . LYS A 1 211 ? 7.989 -0.309 -28.669 1.00 91.44 211 LYS A CA 1
ATOM 1668 C C . LYS A 1 211 ? 8.752 -1.491 -29.260 1.00 91.44 211 LYS A C 1
ATOM 1670 O O . LYS A 1 211 ? 9.387 -2.207 -28.485 1.00 91.44 211 LYS A O 1
ATOM 1675 N N . PRO A 1 212 ? 8.752 -1.680 -30.592 1.00 90.06 212 PRO A N 1
ATOM 1676 C CA . PRO A 1 212 ? 9.519 -2.750 -31.227 1.00 90.06 212 PRO A CA 1
ATOM 1677 C C . PRO A 1 212 ? 10.995 -2.748 -30.798 1.00 90.06 212 PRO A C 1
ATOM 1679 O O . PRO A 1 212 ? 11.572 -3.791 -30.515 1.00 90.06 212 PRO A O 1
ATOM 1682 N N . GLU A 1 213 ? 11.589 -1.563 -30.634 1.00 88.62 213 GLU A N 1
ATOM 1683 C CA . GLU A 1 213 ? 12.992 -1.364 -30.243 1.00 88.62 213 GLU A CA 1
ATOM 1684 C C . GLU A 1 213 ? 13.326 -1.817 -28.808 1.00 88.62 213 GLU A C 1
ATOM 1686 O O . GLU A 1 213 ? 14.475 -1.702 -28.370 1.00 88.62 213 GLU A O 1
ATOM 1691 N N . LEU A 1 214 ? 12.318 -2.243 -28.041 1.00 90.94 214 LEU A N 1
ATOM 1692 C CA . LEU A 1 214 ? 12.438 -2.717 -26.666 1.00 90.94 214 LEU A CA 1
ATOM 1693 C C . LEU A 1 214 ? 12.150 -4.218 -26.516 1.00 90.94 214 LEU A C 1
ATOM 1695 O O . LEU A 1 214 ? 12.285 -4.737 -25.408 1.00 90.94 214 LEU A O 1
ATOM 1699 N N . GLU A 1 215 ? 11.796 -4.925 -27.592 1.00 90.75 215 GLU A N 1
ATOM 1700 C CA . GLU A 1 215 ? 11.479 -6.362 -27.566 1.00 90.75 215 GLU A CA 1
ATOM 1701 C C . GLU A 1 215 ? 12.659 -7.254 -27.137 1.00 90.75 215 GLU A C 1
ATOM 1703 O O . GLU A 1 215 ? 12.450 -8.385 -26.700 1.00 90.75 215 GLU A O 1
ATOM 1708 N N . ASP A 1 216 ? 13.896 -6.756 -27.233 1.00 89.69 216 ASP A N 1
ATOM 1709 C CA . ASP A 1 216 ? 15.113 -7.420 -26.752 1.00 89.69 216 ASP A CA 1
ATOM 1710 C C . ASP A 1 216 ? 15.390 -7.181 -25.254 1.00 89.69 216 ASP A C 1
ATOM 1712 O O . ASP A 1 216 ? 16.205 -7.886 -24.654 1.00 89.69 216 ASP A O 1
ATOM 1716 N N . ARG A 1 217 ? 14.719 -6.199 -24.636 1.00 90.44 217 ARG A N 1
ATOM 1717 C CA . ARG A 1 217 ? 14.922 -5.791 -23.233 1.00 90.44 217 ARG A CA 1
ATOM 1718 C C . ARG A 1 217 ? 13.739 -6.070 -22.319 1.00 90.44 217 ARG A C 1
ATOM 1720 O O . ARG A 1 217 ? 13.960 -6.252 -21.123 1.00 90.44 217 ARG A O 1
ATOM 1727 N N . TYR A 1 218 ? 12.522 -6.095 -22.855 1.00 93.44 218 TYR A N 1
ATOM 1728 C CA . TYR A 1 218 ? 11.301 -6.309 -22.086 1.00 93.44 218 TYR A CA 1
ATOM 1729 C C . TYR A 1 218 ? 10.369 -7.310 -22.788 1.00 93.44 218 TYR A C 1
ATOM 1731 O O . TYR A 1 218 ? 10.228 -7.262 -24.010 1.00 93.44 218 TYR A O 1
ATOM 1739 N N . PRO A 1 219 ? 9.701 -8.208 -22.043 1.00 95.12 219 PRO A N 1
ATOM 1740 C CA . PRO A 1 219 ? 8.659 -9.067 -22.595 1.00 95.12 219 PRO A CA 1
ATOM 1741 C C . PRO A 1 219 ? 7.363 -8.282 -22.833 1.00 95.12 219 PRO A C 1
ATOM 1743 O O . PRO A 1 219 ? 7.137 -7.246 -22.215 1.00 95.12 219 PRO A O 1
ATOM 1746 N N . LEU A 1 220 ? 6.472 -8.805 -23.671 1.00 94.12 220 LEU A N 1
ATOM 1747 C CA . LEU A 1 220 ? 5.076 -8.374 -23.764 1.00 94.12 220 LEU A CA 1
ATOM 1748 C C . LEU A 1 220 ? 4.276 -8.960 -22.593 1.00 94.12 220 LEU A C 1
ATOM 1750 O O . LEU A 1 220 ? 4.391 -10.156 -22.308 1.00 94.12 220 LEU A O 1
ATOM 1754 N N . CYS A 1 221 ? 3.451 -8.145 -21.934 1.00 94.31 221 CYS A N 1
ATOM 1755 C CA . CYS A 1 221 ? 2.662 -8.593 -20.783 1.00 94.31 221 CYS A CA 1
ATOM 1756 C C . CYS A 1 221 ? 1.730 -9.753 -21.166 1.00 94.31 221 CYS A C 1
ATOM 1758 O O . CYS A 1 221 ? 0.994 -9.672 -22.150 1.00 94.31 221 CYS A O 1
ATOM 1760 N N . GLY A 1 222 ? 1.780 -10.855 -20.416 1.00 90.12 222 GLY A N 1
ATOM 1761 C CA . GLY A 1 222 ? 0.987 -12.067 -20.645 1.00 90.12 222 GLY A CA 1
ATOM 1762 C C . GLY A 1 222 ? 1.399 -12.916 -21.858 1.00 90.12 222 GLY A C 1
ATOM 1763 O O . GLY A 1 222 ? 0.945 -14.055 -21.980 1.00 90.12 222 GLY A O 1
ATOM 1764 N N . LEU A 1 223 ? 2.262 -12.403 -22.740 1.00 91.00 223 LEU A N 1
ATOM 1765 C CA . LEU A 1 223 ? 2.713 -13.079 -23.965 1.00 91.00 223 LEU A CA 1
ATOM 1766 C C . LEU A 1 223 ? 4.183 -13.521 -23.896 1.00 91.00 223 LEU A C 1
ATOM 1768 O O . LEU A 1 223 ? 4.579 -14.449 -24.603 1.00 91.00 223 LEU A O 1
ATOM 1772 N N . GLY A 1 224 ? 4.983 -12.909 -23.019 1.00 92.44 224 GLY A N 1
ATOM 1773 C CA . GLY A 1 224 ? 6.402 -13.212 -22.858 1.00 92.44 224 GLY A CA 1
ATOM 1774 C C . GLY A 1 224 ? 7.288 -12.518 -23.895 1.00 92.44 224 GLY A C 1
ATOM 1775 O O . GLY A 1 224 ? 6.942 -11.481 -24.454 1.00 92.44 224 GLY A O 1
ATOM 1776 N N . TRP A 1 225 ? 8.483 -13.062 -24.114 1.00 93.38 225 TRP A N 1
ATOM 1777 C CA . TRP A 1 225 ? 9.483 -12.471 -25.008 1.00 93.38 225 TRP A CA 1
ATOM 1778 C C . TRP A 1 225 ? 9.127 -12.655 -26.486 1.00 93.38 225 TRP A C 1
ATOM 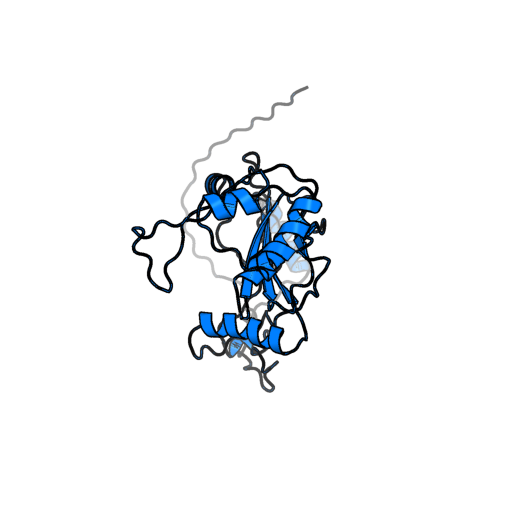1780 O O . TRP A 1 225 ? 8.667 -13.729 -26.881 1.00 93.38 225 TRP A O 1
ATOM 1790 N N . SER A 1 226 ? 9.403 -11.635 -27.307 1.00 88.06 226 SER A N 1
ATOM 1791 C CA . SER A 1 226 ? 9.293 -11.749 -28.765 1.00 88.06 226 SER A CA 1
ATOM 1792 C C . SER A 1 226 ? 10.228 -12.846 -29.282 1.00 88.06 226 SER A C 1
ATOM 1794 O O . SER A 1 226 ? 11.383 -12.949 -28.863 1.00 88.06 226 SER A O 1
ATOM 1796 N N . ALA A 1 227 ? 9.731 -13.683 -30.195 1.00 86.88 227 ALA A N 1
ATOM 1797 C CA . ALA A 1 227 ? 10.542 -14.716 -30.840 1.00 86.88 227 ALA A CA 1
ATOM 1798 C C . ALA A 1 227 ? 11.537 -14.124 -31.854 1.00 86.88 227 ALA A C 1
ATOM 1800 O O . ALA A 1 227 ? 12.577 -14.725 -32.125 1.00 86.88 227 ALA A O 1
ATOM 1801 N N . GLU A 1 228 ? 11.208 -12.955 -32.403 1.00 84.31 228 GLU A N 1
ATOM 1802 C CA . GLU A 1 228 ? 11.979 -12.231 -33.411 1.00 84.31 228 GLU A CA 1
ATOM 1803 C C . GLU A 1 228 ? 12.024 -10.751 -32.996 1.00 84.31 228 GLU A C 1
ATOM 1805 O O . GLU A 1 228 ? 11.321 -9.937 -33.594 1.00 84.31 228 GLU A O 1
ATOM 1810 N N . PRO A 1 229 ? 12.781 -10.401 -31.935 1.00 82.38 229 PRO A N 1
ATOM 1811 C CA . PRO A 1 229 ? 12.825 -9.032 -31.440 1.00 82.38 229 PRO A CA 1
ATOM 1812 C C . PRO A 1 229 ? 13.337 -8.105 -32.540 1.00 82.38 229 PRO A C 1
ATOM 1814 O O . PRO A 1 229 ? 14.319 -8.433 -33.218 1.00 82.38 229 PRO A O 1
ATOM 1817 N N . ALA A 1 230 ? 12.690 -6.954 -32.721 1.00 75.19 230 ALA A N 1
ATOM 1818 C CA . ALA A 1 230 ? 13.140 -5.976 -33.698 1.00 75.19 230 ALA A CA 1
ATOM 1819 C C . ALA A 1 230 ? 14.582 -5.549 -33.378 1.00 75.19 230 ALA A C 1
ATOM 1821 O O . ALA A 1 230 ? 14.861 -4.853 -32.402 1.00 75.19 230 ALA A O 1
ATOM 1822 N N . THR A 1 231 ? 15.529 -5.982 -34.207 1.00 65.69 231 THR A N 1
ATOM 1823 C CA . THR A 1 231 ? 16.914 -5.537 -34.103 1.00 65.69 231 THR A CA 1
ATOM 1824 C C . THR A 1 231 ? 16.979 -4.117 -34.637 1.00 65.69 231 THR A C 1
ATOM 1826 O O . THR A 1 231 ? 16.846 -3.903 -35.844 1.00 65.69 231 THR A O 1
ATOM 1829 N N . CYS A 1 232 ? 17.183 -3.137 -33.763 1.00 60.41 232 CYS A N 1
ATOM 1830 C CA . CYS A 1 232 ? 17.659 -1.840 -34.222 1.00 60.41 232 CYS A CA 1
ATOM 1831 C C . CYS A 1 232 ? 18.996 -2.058 -34.939 1.00 60.41 232 CYS A C 1
ATOM 1833 O O . CYS A 1 232 ? 19.889 -2.693 -34.370 1.00 60.41 232 CYS A O 1
ATOM 1835 N N . ASP A 1 233 ? 19.150 -1.525 -36.152 1.00 62.59 233 ASP A N 1
ATOM 1836 C CA . ASP A 1 233 ? 20.486 -1.304 -36.707 1.00 62.59 233 ASP A CA 1
ATOM 1837 C C . ASP A 1 233 ? 21.169 -0.299 -35.769 1.00 62.59 233 ASP A C 1
ATOM 1839 O O . ASP A 1 233 ? 20.799 0.877 -35.705 1.00 62.59 233 ASP A O 1
ATOM 1843 N N . TYR A 1 234 ? 22.077 -0.791 -34.928 1.00 65.19 234 TYR A N 1
ATOM 1844 C CA . TYR A 1 234 ? 22.902 0.061 -34.084 1.00 65.19 234 TYR A CA 1
ATOM 1845 C C . TYR A 1 234 ? 24.029 0.601 -34.958 1.00 65.19 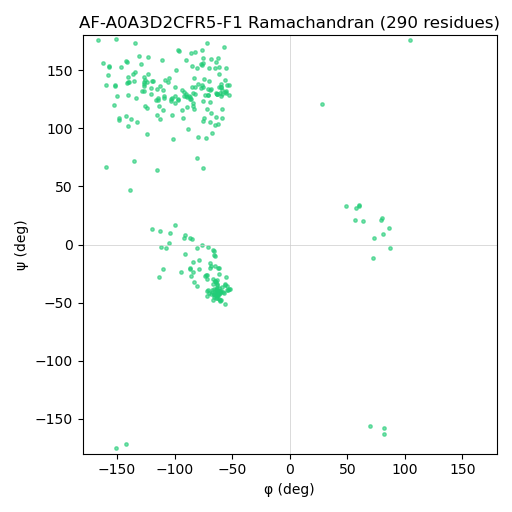234 TYR A C 1
ATOM 1847 O O . TYR A 1 234 ? 25.066 -0.043 -35.112 1.00 65.19 234 TYR A O 1
ATOM 1855 N N . ASP A 1 235 ? 23.807 1.778 -35.538 1.00 69.12 235 ASP A N 1
ATOM 1856 C CA . ASP A 1 235 ? 24.889 2.582 -36.095 1.00 69.12 235 ASP A CA 1
ATOM 1857 C C . ASP A 1 235 ? 25.782 3.012 -34.927 1.00 69.12 235 ASP A C 1
ATOM 1859 O O . ASP A 1 235 ? 25.409 3.896 -34.151 1.00 69.12 235 ASP A O 1
ATOM 1863 N N . ASP A 1 236 ? 26.935 2.357 -34.761 1.00 71.00 236 ASP A N 1
ATOM 1864 C CA . ASP A 1 236 ? 27.884 2.706 -33.709 1.00 71.00 236 ASP A CA 1
ATOM 1865 C C . ASP A 1 236 ? 28.418 4.122 -33.975 1.00 71.00 236 ASP A C 1
ATOM 1867 O O . ASP A 1 236 ? 29.208 4.318 -34.903 1.00 71.00 236 ASP A O 1
ATOM 1871 N N . PRO A 1 237 ? 28.050 5.140 -33.165 1.00 73.31 237 PRO A N 1
ATOM 1872 C CA . PRO A 1 237 ? 28.537 6.500 -33.378 1.00 73.31 237 PRO A CA 1
ATOM 1873 C C . PRO A 1 237 ? 30.055 6.609 -33.161 1.00 73.31 237 PRO A C 1
ATOM 1875 O O . PRO A 1 237 ? 30.636 7.673 -33.395 1.00 73.31 237 PRO A O 1
ATOM 1878 N N . TYR A 1 238 ? 30.693 5.527 -32.702 1.00 73.19 238 TYR A N 1
ATOM 1879 C CA . TYR A 1 238 ? 32.120 5.401 -32.484 1.00 73.19 238 TYR A CA 1
ATOM 1880 C C . TYR A 1 238 ? 32.806 4.408 -33.428 1.00 73.19 238 TYR A C 1
ATOM 1882 O O . TYR A 1 238 ? 33.981 4.133 -33.197 1.00 73.19 238 TYR A O 1
ATOM 1890 N N . GLU A 1 239 ? 32.153 3.921 -34.492 1.00 78.62 239 GLU A N 1
ATOM 1891 C CA . GLU A 1 239 ? 32.756 2.961 -35.438 1.00 78.62 239 GLU A CA 1
ATOM 1892 C C . GLU A 1 239 ? 34.111 3.458 -35.986 1.00 78.62 239 GLU A C 1
ATOM 1894 O O . GLU A 1 239 ? 35.080 2.705 -36.068 1.00 78.62 239 GLU A O 1
ATOM 1899 N N . ASP A 1 240 ? 34.213 4.766 -36.245 1.00 79.88 240 ASP A N 1
ATOM 1900 C CA . ASP A 1 240 ? 35.433 5.440 -36.715 1.00 79.88 240 ASP A CA 1
ATOM 1901 C C . ASP A 1 240 ? 36.332 5.981 -35.580 1.00 79.88 240 ASP A C 1
ATOM 1903 O O . ASP A 1 240 ? 37.276 6.744 -35.816 1.00 79.88 240 ASP A O 1
ATOM 1907 N N . THR A 1 241 ? 36.042 5.654 -34.318 1.00 78.75 241 THR A N 1
ATOM 1908 C CA . THR A 1 241 ? 36.831 6.126 -33.174 1.00 78.75 241 THR A CA 1
ATOM 1909 C C . THR A 1 241 ? 37.972 5.159 -32.888 1.00 78.75 241 THR A C 1
ATOM 1911 O O . THR A 1 241 ? 37.814 4.158 -32.193 1.00 78.75 241 THR A O 1
ATOM 1914 N N . GLU A 1 242 ? 39.172 5.498 -33.355 1.00 75.31 242 GLU A N 1
ATOM 1915 C CA . GLU A 1 242 ? 40.385 4.826 -32.894 1.00 75.31 242 GLU A CA 1
ATOM 1916 C C . GLU A 1 242 ? 40.651 5.192 -31.429 1.00 75.31 242 GLU A C 1
ATOM 1918 O O . GLU A 1 242 ? 40.939 6.340 -31.075 1.00 75.31 242 GLU A O 1
ATOM 1923 N N . CYS A 1 243 ? 40.543 4.204 -30.544 1.00 72.12 243 CYS A N 1
ATOM 1924 C CA . CYS A 1 243 ? 40.957 4.383 -29.164 1.00 72.12 243 CYS A CA 1
ATOM 1925 C C . CYS A 1 243 ? 42.479 4.533 -29.092 1.00 72.12 243 CYS A C 1
ATOM 1927 O O . CYS A 1 243 ? 43.226 3.766 -29.699 1.00 72.12 243 CYS A O 1
ATOM 1929 N N . LEU A 1 244 ? 42.930 5.529 -28.326 1.00 73.81 244 LEU A N 1
ATOM 1930 C CA . LEU A 1 244 ? 44.351 5.766 -28.096 1.00 73.81 244 LEU A CA 1
ATOM 1931 C C . LEU A 1 244 ? 45.004 4.506 -27.525 1.00 73.81 244 LEU A C 1
ATOM 1933 O O . LEU A 1 244 ? 44.426 3.824 -26.669 1.00 73.81 244 LEU A O 1
ATOM 1937 N N . THR A 1 245 ? 46.234 4.221 -27.955 1.00 80.25 245 THR A N 1
ATOM 1938 C CA . THR A 1 245 ? 47.035 3.218 -27.258 1.00 80.25 245 THR A CA 1
ATOM 1939 C C . THR A 1 245 ? 47.288 3.680 -25.823 1.00 80.25 245 THR A C 1
ATOM 1941 O O . THR A 1 245 ? 47.160 4.862 -25.494 1.00 80.25 245 THR A O 1
ATOM 1944 N N . ARG A 1 246 ? 47.639 2.748 -24.930 1.00 74.00 246 ARG A N 1
ATOM 1945 C CA . ARG A 1 246 ? 47.951 3.099 -23.536 1.00 74.00 246 ARG A CA 1
ATOM 1946 C C . ARG A 1 246 ? 49.041 4.173 -23.459 1.00 74.00 246 ARG A C 1
ATOM 1948 O O . ARG A 1 246 ? 48.924 5.058 -22.618 1.00 74.00 246 ARG A O 1
ATOM 1955 N N . ASP A 1 247 ? 50.044 4.089 -24.324 1.00 78.31 247 ASP A N 1
ATOM 1956 C CA . ASP A 1 247 ? 51.168 5.023 -24.337 1.00 78.31 247 ASP A CA 1
ATOM 1957 C C . ASP A 1 247 ? 50.726 6.395 -24.871 1.00 78.31 247 ASP A C 1
ATOM 1959 O O . ASP A 1 247 ? 50.956 7.399 -24.205 1.00 78.31 247 ASP A O 1
ATOM 1963 N N . ASP A 1 248 ? 49.951 6.439 -25.964 1.00 77.88 248 ASP A N 1
ATOM 1964 C CA . ASP A 1 248 ? 49.393 7.697 -26.494 1.00 77.88 248 ASP A CA 1
ATOM 1965 C C . ASP A 1 248 ? 48.431 8.377 -25.504 1.00 77.88 248 ASP A C 1
ATOM 1967 O O . ASP A 1 248 ? 48.335 9.605 -25.434 1.00 77.88 248 ASP A O 1
ATOM 1971 N N . TRP A 1 249 ? 47.697 7.579 -24.725 1.00 75.25 249 TRP A N 1
ATOM 1972 C CA . TRP A 1 249 ? 46.827 8.077 -23.665 1.00 75.25 249 TRP A CA 1
ATOM 1973 C C . TRP A 1 249 ? 47.631 8.672 -22.504 1.00 75.25 249 TRP A C 1
ATOM 1975 O O . TRP A 1 249 ? 47.272 9.737 -22.007 1.00 75.25 249 TRP A O 1
ATOM 1985 N N . LEU A 1 250 ? 48.722 8.017 -22.090 1.00 76.44 250 LEU A N 1
ATOM 1986 C CA . LEU A 1 250 ? 49.605 8.507 -21.027 1.00 76.44 250 LEU A CA 1
ATOM 1987 C C . LEU A 1 250 ? 50.326 9.794 -21.442 1.00 76.44 250 LEU A C 1
ATOM 1989 O O . LEU A 1 250 ? 50.290 10.761 -20.686 1.00 76.44 250 LEU A O 1
ATOM 1993 N N . ASP A 1 251 ? 50.864 9.852 -22.661 1.00 76.94 251 ASP A N 1
ATOM 1994 C CA . ASP A 1 251 ? 51.523 11.050 -23.196 1.00 76.94 251 ASP A CA 1
ATOM 1995 C C . ASP A 1 251 ? 50.555 12.239 -23.272 1.00 76.94 251 ASP A C 1
ATOM 1997 O O . ASP A 1 251 ? 50.898 13.374 -22.927 1.00 76.94 251 ASP A O 1
ATOM 2001 N N . ARG A 1 252 ? 49.303 11.986 -23.676 1.00 73.00 252 ARG A N 1
ATOM 2002 C CA . ARG A 1 252 ? 48.254 13.008 -23.662 1.00 73.00 252 ARG A CA 1
ATOM 2003 C C . ARG A 1 252 ? 47.910 13.454 -22.243 1.00 73.00 252 ARG A C 1
ATOM 2005 O O . ARG A 1 252 ? 47.736 14.650 -22.019 1.00 73.00 252 ARG A O 1
ATOM 2012 N N . CYS A 1 253 ? 47.810 12.524 -21.299 1.00 67.69 253 CYS A N 1
ATOM 2013 C CA . CYS A 1 253 ? 47.549 12.858 -19.904 1.00 67.69 253 CYS A CA 1
ATOM 2014 C C . CYS A 1 253 ? 48.673 13.677 -19.278 1.00 67.69 253 CYS A C 1
ATOM 2016 O O . CYS A 1 253 ? 48.381 14.610 -18.536 1.00 67.69 253 CYS A O 1
ATOM 2018 N N . ASP A 1 254 ? 49.928 13.384 -19.602 1.00 70.81 254 ASP A N 1
ATOM 2019 C CA . ASP A 1 254 ? 51.074 14.150 -19.118 1.00 70.81 254 ASP A CA 1
ATOM 2020 C C . ASP A 1 254 ? 51.083 15.568 -19.717 1.00 70.81 254 ASP A C 1
ATOM 2022 O O . ASP A 1 254 ? 51.306 16.542 -18.996 1.00 70.81 254 ASP A O 1
ATOM 2026 N N . ALA A 1 255 ? 50.720 15.715 -20.997 1.00 66.75 255 ALA A N 1
ATOM 2027 C CA . ALA A 1 255 ? 50.555 17.021 -21.640 1.00 66.75 255 ALA A CA 1
ATOM 2028 C C . ALA A 1 255 ? 49.369 17.839 -21.079 1.00 66.75 255 ALA A C 1
ATOM 2030 O O . ALA A 1 255 ? 49.436 19.067 -21.013 1.00 66.75 255 ALA A O 1
ATOM 2031 N N . GLU A 1 256 ? 48.277 17.185 -20.670 1.00 62.72 256 GLU A N 1
ATOM 2032 C CA . GLU A 1 256 ? 47.100 17.835 -20.069 1.00 62.72 256 GLU A CA 1
ATOM 2033 C C . GLU A 1 256 ? 47.265 18.088 -18.552 1.00 62.72 256 GLU A C 1
ATOM 2035 O O . GLU A 1 256 ? 46.673 19.030 -18.014 1.00 62.72 256 GLU A O 1
ATOM 2040 N N . ALA A 1 257 ? 48.122 17.327 -17.860 1.00 58.03 257 ALA A N 1
ATOM 2041 C CA . ALA A 1 257 ? 48.468 17.535 -16.452 1.00 58.03 257 ALA A CA 1
ATOM 2042 C C . ALA A 1 257 ? 49.214 18.862 -16.223 1.00 58.03 257 ALA A C 1
ATOM 2044 O O . ALA A 1 257 ? 49.001 19.517 -15.199 1.00 58.03 257 ALA A O 1
ATOM 2045 N N . GLU A 1 258 ? 50.005 19.326 -17.198 1.00 55.66 258 GLU A N 1
ATOM 2046 C CA . GLU A 1 258 ? 50.599 20.673 -17.185 1.00 55.66 258 GLU A CA 1
ATOM 2047 C C . GLU A 1 258 ? 49.540 21.796 -17.269 1.00 55.66 258 GLU A C 1
ATOM 2049 O O . GLU A 1 258 ? 49.807 22.934 -16.877 1.00 55.66 258 GLU A O 1
ATOM 2054 N N . ALA A 1 259 ? 48.315 21.480 -17.712 1.00 57.03 259 ALA A N 1
ATOM 2055 C CA . ALA A 1 259 ? 47.195 22.409 -17.877 1.00 57.03 259 ALA A CA 1
ATOM 2056 C C . ALA A 1 259 ? 46.113 22.314 -16.773 1.00 57.03 259 ALA A C 1
ATOM 2058 O O . ALA A 1 259 ? 45.070 22.959 -16.885 1.00 57.03 259 ALA A O 1
ATOM 2059 N N . ALA A 1 260 ? 46.367 21.567 -15.689 1.00 50.16 260 ALA A N 1
ATOM 2060 C CA . ALA A 1 260 ? 45.481 21.411 -14.525 1.00 50.16 260 ALA A CA 1
ATOM 2061 C C . ALA A 1 260 ? 44.080 20.816 -14.815 1.00 50.16 260 ALA A C 1
ATOM 2063 O O . ALA A 1 260 ? 43.111 21.158 -14.132 1.00 50.16 260 ALA A O 1
ATOM 2064 N N . ALA A 1 261 ? 43.964 19.894 -15.778 1.00 56.16 261 ALA A N 1
ATOM 2065 C CA . ALA A 1 261 ? 42.759 19.085 -15.985 1.00 56.16 261 ALA A CA 1
ATOM 2066 C C . ALA A 1 261 ? 42.971 17.637 -15.498 1.00 56.16 261 ALA A C 1
ATOM 2068 O O . ALA A 1 261 ? 44.043 17.063 -15.675 1.00 56.16 261 ALA A O 1
ATOM 2069 N N . SER A 1 262 ? 41.963 17.035 -14.855 1.00 51.28 262 SER A N 1
ATOM 2070 C CA . SER A 1 262 ? 42.019 15.629 -14.431 1.00 51.28 262 SER A CA 1
ATOM 2071 C C . SER A 1 262 ? 41.837 14.703 -15.631 1.00 51.28 262 SER A C 1
ATOM 2073 O O . SER A 1 262 ? 40.806 14.777 -16.301 1.00 51.28 262 SER A O 1
ATOM 2075 N N . CYS A 1 263 ? 42.795 13.807 -15.868 1.00 57.28 263 CYS A N 1
ATOM 2076 C CA . CYS A 1 263 ? 42.737 12.894 -17.003 1.00 57.28 263 CYS A CA 1
ATOM 2077 C C . CYS A 1 263 ? 41.721 11.761 -16.766 1.00 57.28 263 CYS A C 1
ATOM 2079 O O . CYS A 1 263 ? 41.956 10.854 -15.966 1.00 57.28 263 CYS A O 1
ATOM 2081 N N . GLY A 1 264 ? 40.572 11.828 -17.441 1.00 52.69 264 GLY A N 1
ATOM 2082 C CA . GLY A 1 264 ? 39.588 10.745 -17.506 1.00 52.69 264 GLY A CA 1
ATOM 2083 C C . GLY A 1 264 ? 39.851 9.858 -18.723 1.00 52.69 264 GLY A C 1
ATOM 2084 O O . GLY A 1 264 ? 40.044 10.361 -19.826 1.00 52.69 264 GLY A O 1
ATOM 2085 N N . GLY A 1 265 ? 39.884 8.537 -18.536 1.00 48.16 265 GLY A N 1
ATOM 2086 C CA . GLY A 1 265 ? 40.087 7.580 -19.625 1.00 48.16 265 GLY A CA 1
ATOM 2087 C C . GLY A 1 265 ? 38.886 7.516 -20.567 1.00 48.16 265 GLY A C 1
ATOM 2088 O O . GLY A 1 265 ? 37.872 6.932 -20.202 1.00 48.16 265 GLY A O 1
ATOM 2089 N N . GLY A 1 266 ? 39.000 8.092 -21.765 1.00 48.25 266 GLY A N 1
ATOM 2090 C CA . GLY A 1 266 ? 37.978 8.005 -22.811 1.00 48.25 266 GLY A CA 1
ATOM 2091 C C . GLY A 1 266 ? 38.551 8.258 -24.207 1.00 48.25 266 GLY A C 1
ATOM 2092 O O . GLY A 1 266 ? 39.487 9.047 -24.364 1.00 48.25 266 GLY A O 1
ATOM 2093 N N . CYS A 1 267 ? 38.008 7.567 -25.213 1.00 46.97 267 CYS A N 1
ATOM 2094 C CA . CYS A 1 267 ? 38.378 7.742 -26.619 1.00 46.97 267 CYS A CA 1
ATOM 2095 C C . CYS A 1 267 ? 37.839 9.105 -27.101 1.00 46.97 267 CYS A C 1
ATOM 2097 O O . CYS A 1 267 ? 36.689 9.455 -26.841 1.00 46.97 267 CYS A O 1
ATOM 2099 N N . ALA A 1 268 ? 38.693 9.927 -27.715 1.00 48.22 268 ALA A N 1
ATOM 2100 C CA . ALA A 1 268 ? 38.367 11.309 -28.062 1.00 48.22 268 ALA A CA 1
ATOM 2101 C C . ALA A 1 268 ? 38.199 11.470 -29.574 1.00 48.22 268 ALA A C 1
ATOM 2103 O O . ALA A 1 268 ? 39.120 11.179 -30.332 1.00 48.22 268 ALA A O 1
ATOM 2104 N N . SER A 1 269 ? 37.063 12.017 -30.006 1.00 40.50 269 SER A N 1
ATOM 2105 C CA . SER A 1 269 ? 36.821 12.371 -31.405 1.00 40.50 269 SER A CA 1
ATOM 2106 C C . SER A 1 269 ? 37.656 13.588 -31.824 1.00 40.50 269 SER A C 1
ATOM 2108 O O . SER A 1 269 ? 37.613 14.643 -31.181 1.00 40.50 269 SER A O 1
ATOM 2110 N N . ALA A 1 270 ? 38.388 13.478 -32.932 1.00 35.50 270 ALA A N 1
ATOM 2111 C CA . ALA A 1 270 ? 39.181 14.563 -33.500 1.00 35.50 270 ALA A CA 1
ATOM 2112 C C . ALA A 1 270 ? 38.290 15.639 -34.157 1.00 35.50 270 ALA A C 1
ATOM 2114 O O . ALA A 1 270 ? 37.983 15.570 -35.346 1.00 35.50 270 ALA A O 1
ATOM 2115 N N . GLN A 1 271 ? 37.903 16.679 -33.412 1.00 36.28 271 GLN A N 1
ATOM 2116 C CA . GLN A 1 271 ? 37.232 17.856 -33.979 1.00 36.28 271 GLN A CA 1
ATOM 2117 C C . GLN A 1 271 ? 38.216 19.007 -34.242 1.00 36.28 271 GLN A C 1
ATOM 2119 O O . GLN A 1 271 ? 38.959 19.460 -33.368 1.00 36.28 271 GLN A O 1
ATOM 2124 N N . ARG A 1 272 ? 38.223 19.480 -35.497 1.00 33.44 272 ARG A N 1
ATOM 2125 C CA . ARG A 1 272 ? 39.031 20.605 -35.990 1.00 33.44 272 ARG A CA 1
ATOM 2126 C C . ARG A 1 272 ? 38.697 21.898 -35.238 1.00 33.44 272 ARG A C 1
ATOM 2128 O O . ARG A 1 272 ? 37.543 22.299 -35.147 1.00 33.44 272 ARG A O 1
ATOM 2135 N N . ARG A 1 273 ? 39.747 22.576 -34.765 1.00 33.00 273 ARG A N 1
ATOM 2136 C CA . ARG A 1 273 ? 39.703 23.876 -34.080 1.00 33.00 273 ARG A CA 1
ATOM 2137 C C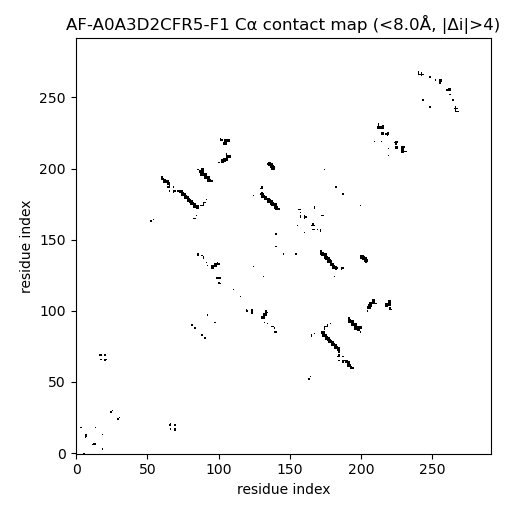 . ARG A 1 273 ? 39.121 24.989 -34.962 1.00 33.00 273 ARG A C 1
ATOM 2139 O O . ARG A 1 273 ? 39.622 25.230 -36.057 1.00 33.00 273 ARG A O 1
ATOM 2146 N N . SER A 1 274 ? 38.234 25.790 -34.380 1.00 30.64 274 SER A N 1
ATOM 2147 C CA . SER A 1 274 ? 38.134 27.227 -34.660 1.00 30.64 274 SER A CA 1
ATOM 2148 C C . SER A 1 274 ? 37.807 27.976 -33.365 1.00 30.64 274 SER A C 1
ATOM 2150 O O . SER A 1 274 ? 36.714 27.830 -32.826 1.00 30.64 274 SER A O 1
ATOM 2152 N N . ALA A 1 275 ? 38.766 28.756 -32.859 1.00 34.44 275 ALA A N 1
ATOM 2153 C CA . ALA A 1 275 ? 38.548 29.766 -31.818 1.00 34.44 275 ALA A CA 1
ATOM 2154 C C . ALA A 1 275 ? 38.206 31.120 -32.477 1.00 34.44 275 ALA A C 1
ATOM 2156 O O . ALA A 1 275 ? 38.576 31.330 -33.637 1.00 34.44 275 ALA A O 1
ATOM 2157 N N . PRO A 1 276 ? 37.559 32.056 -31.753 1.00 41.28 276 PRO A N 1
ATOM 2158 C CA . PRO A 1 276 ? 38.378 33.022 -31.013 1.00 41.28 276 PRO A CA 1
ATOM 2159 C C . PRO A 1 276 ? 37.853 33.425 -29.614 1.00 41.28 276 PRO A C 1
ATOM 2161 O O . PRO A 1 276 ? 36.673 33.667 -29.404 1.00 41.28 276 PRO A O 1
ATOM 2164 N N . ILE A 1 277 ? 38.811 33.515 -28.685 1.00 35.78 277 ILE A N 1
ATOM 2165 C CA . ILE A 1 277 ? 39.085 34.566 -27.680 1.00 35.78 277 ILE A CA 1
ATOM 2166 C C . ILE A 1 277 ? 37.902 35.409 -27.156 1.00 35.78 277 ILE A C 1
ATOM 2168 O O . ILE A 1 277 ? 37.377 36.243 -27.886 1.00 35.78 277 ILE A O 1
ATOM 2172 N N . TRP A 1 278 ? 37.689 35.370 -25.831 1.00 30.28 278 TRP A N 1
ATOM 2173 C CA . TRP A 1 278 ? 37.403 36.560 -25.009 1.00 30.28 278 TRP A CA 1
ATOM 2174 C C . TRP A 1 278 ? 38.125 36.483 -23.652 1.00 30.28 278 TRP A C 1
ATOM 2176 O O . TRP A 1 278 ? 38.276 35.416 -23.062 1.00 30.28 278 TRP A O 1
ATOM 2186 N N . LEU A 1 279 ? 38.643 37.639 -23.235 1.00 36.28 279 LEU A N 1
ATOM 2187 C CA . LEU A 1 279 ? 39.551 37.885 -22.113 1.00 36.28 279 LEU A CA 1
ATOM 2188 C C . LEU A 1 279 ? 38.851 37.870 -20.747 1.00 36.28 279 LEU A C 1
ATOM 2190 O O . LEU A 1 279 ? 37.659 38.141 -20.638 1.00 36.28 279 LEU A O 1
ATOM 2194 N N . GLY A 1 280 ? 39.645 37.572 -19.716 1.00 34.34 280 GLY A N 1
ATOM 2195 C CA . GLY A 1 280 ? 39.221 37.310 -18.344 1.00 34.34 280 GLY A CA 1
ATOM 2196 C C . GLY A 1 280 ? 38.718 38.495 -17.516 1.00 34.34 280 GLY A C 1
ATOM 2197 O O . GLY A 1 280 ? 38.881 39.662 -17.860 1.00 34.34 280 GLY A O 1
ATOM 2198 N N . LEU A 1 281 ? 38.215 38.146 -16.331 1.00 34.06 281 LEU A N 1
ATOM 2199 C CA . LEU A 1 281 ? 38.362 38.921 -15.101 1.00 34.06 281 LEU A CA 1
ATOM 2200 C C . LEU A 1 281 ? 38.283 37.951 -13.916 1.00 34.06 281 LEU A C 1
ATOM 2202 O O . LEU A 1 281 ? 37.323 37.199 -13.777 1.00 34.06 281 LEU A O 1
ATOM 2206 N N . GLY A 1 282 ? 39.353 37.918 -13.123 1.00 35.50 282 GLY A N 1
ATOM 2207 C CA . GLY A 1 282 ? 39.507 37.015 -11.989 1.00 35.50 282 GLY A CA 1
ATOM 2208 C C . GLY A 1 282 ? 38.889 37.552 -10.705 1.00 35.50 282 GLY A C 1
ATOM 2209 O O . GLY A 1 282 ? 38.666 38.750 -10.579 1.00 35.50 282 GLY A O 1
ATOM 2210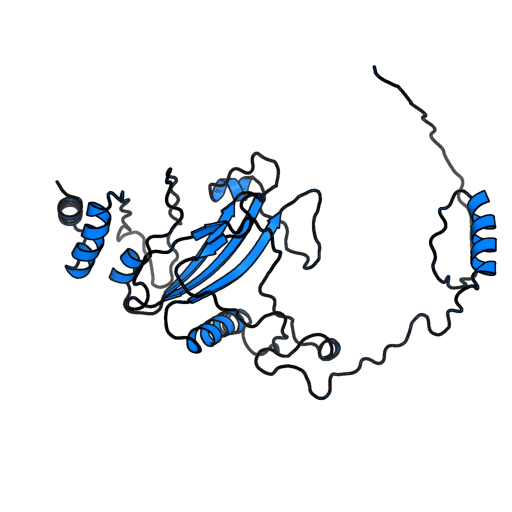 N N . LEU A 1 283 ? 38.712 36.660 -9.730 1.00 33.03 283 LEU A N 1
ATOM 2211 C CA . LEU A 1 283 ? 38.607 36.991 -8.311 1.00 33.03 283 LEU A CA 1
ATOM 2212 C C . LEU A 1 283 ? 39.196 35.836 -7.485 1.00 33.03 283 LEU A C 1
ATOM 2214 O O . LEU A 1 283 ? 38.633 34.751 -7.382 1.00 33.03 283 LEU A O 1
ATOM 2218 N N . LEU A 1 284 ? 40.374 36.104 -6.922 1.00 33.78 284 LEU A N 1
ATOM 2219 C CA . LEU A 1 284 ? 41.016 35.368 -5.835 1.00 33.78 284 LEU A CA 1
ATOM 2220 C C . LEU A 1 284 ? 40.253 35.615 -4.532 1.00 33.78 284 LEU A C 1
ATOM 2222 O O . LEU A 1 284 ? 40.087 36.777 -4.185 1.00 33.78 284 LEU A O 1
ATOM 2226 N N . PHE A 1 285 ? 39.959 34.567 -3.754 1.00 31.66 285 PHE A N 1
ATOM 2227 C CA . PHE A 1 285 ? 40.056 34.626 -2.289 1.00 31.66 285 PHE A CA 1
ATOM 2228 C C . PHE A 1 285 ? 40.434 33.259 -1.703 1.00 31.66 285 PHE A C 1
ATOM 2230 O O . PHE A 1 285 ? 39.646 32.318 -1.666 1.00 31.66 285 PHE A O 1
ATOM 2237 N N . LEU A 1 286 ? 41.674 33.186 -1.217 1.00 34.12 286 LEU A N 1
ATOM 2238 C CA . LEU A 1 286 ? 42.158 32.196 -0.259 1.00 34.12 286 LEU A CA 1
ATOM 2239 C C . LEU A 1 286 ? 41.653 32.561 1.142 1.00 34.12 286 LEU A C 1
ATOM 2241 O O . LEU A 1 286 ? 41.743 33.716 1.556 1.00 34.12 286 LEU A O 1
ATOM 2245 N N . GLY A 1 287 ? 41.207 31.559 1.899 1.00 31.56 287 GLY A N 1
ATOM 2246 C CA . GLY A 1 287 ? 40.799 31.723 3.291 1.00 31.56 287 GLY A CA 1
ATOM 2247 C C . GLY A 1 287 ? 40.799 30.412 4.072 1.00 31.56 287 GLY A C 1
ATOM 2248 O O . GLY A 1 287 ? 39.751 29.945 4.499 1.00 31.56 287 GLY A O 1
ATOM 2249 N N . LEU A 1 288 ? 41.977 29.822 4.289 1.00 34.53 288 LEU A N 1
ATOM 2250 C CA . LEU A 1 288 ? 42.181 28.799 5.320 1.00 34.53 288 LEU A CA 1
ATOM 2251 C C . LEU A 1 288 ? 42.088 29.448 6.710 1.00 34.53 288 LEU A C 1
ATOM 2253 O O . LEU A 1 288 ? 42.899 30.313 7.045 1.00 34.53 288 LEU A O 1
ATOM 2257 N N . ARG A 1 289 ? 41.177 28.972 7.571 1.00 29.91 289 ARG A N 1
ATOM 2258 C CA . ARG A 1 289 ? 41.303 29.162 9.023 1.00 29.91 289 ARG A CA 1
ATOM 2259 C C . ARG A 1 289 ? 40.929 27.900 9.800 1.00 29.91 289 ARG A C 1
ATOM 2261 O O . ARG A 1 289 ? 39.771 27.534 9.943 1.00 29.91 289 ARG A O 1
ATOM 2268 N N . ARG A 1 290 ? 41.984 27.298 10.344 1.00 33.06 290 ARG A N 1
ATOM 2269 C CA . ARG A 1 290 ? 42.048 26.243 11.362 1.00 33.06 290 ARG A CA 1
ATOM 2270 C C . ARG A 1 290 ? 41.276 26.659 12.627 1.00 33.06 290 ARG A C 1
ATOM 2272 O O . ARG A 1 290 ? 41.463 27.785 13.098 1.00 33.06 290 ARG A O 1
ATOM 2279 N N . ARG A 1 291 ? 40.499 25.753 13.227 1.00 36.31 291 ARG A N 1
ATOM 2280 C CA . ARG A 1 291 ? 40.045 25.878 14.622 1.00 36.31 291 ARG A CA 1
ATOM 2281 C C . ARG A 1 291 ? 40.518 24.681 15.447 1.00 36.31 291 ARG A C 1
ATOM 2283 O O . ARG A 1 291 ? 40.492 23.551 14.971 1.00 36.31 291 ARG A O 1
ATOM 2290 N N . ARG A 1 292 ? 41.035 25.019 16.631 1.00 42.69 292 ARG A N 1
ATOM 2291 C CA . ARG A 1 292 ? 41.072 24.160 17.816 1.00 42.69 292 ARG A CA 1
ATOM 2292 C C . ARG A 1 292 ? 39.653 23.967 18.328 1.00 42.69 292 ARG A C 1
ATOM 2294 O O . ARG A 1 292 ? 38.857 24.913 18.113 1.00 42.69 292 ARG A O 1
#

Mean predicted aligned error: 13.01 Å

Foldseek 3Di:
DDPVVVCVVVPHDQDPVLVVVVVVCVVVVDDDDDDDDDPVPPDDPPDDDDDDDDDDDDPFDFFACLSVLVVDQDKDKDKDKDKFFLQLAEKDWDPAAEFDFDAQAAEAPPDDVVVVVVVSVVVRVVVDPAKYKYWQWKAWFDPVDDDVVVDDDDDDAQVRCVVNPHHPVNRRTIMIIIMMMMGHSVRPPDTTGMGRPSDHDGDHRHYHHDDLCCLVPHAHPPHGGDPDRDDDPPPPPCPVFDQDDPVRLVVVQVVCVVVVDDRDRDGDDDDDDDDDDDDDDDDDDDDDDDDD

pLDDT: mean 81.84, std 17.65, range [29.91, 98.06]